Protein AF-A0A834YQN1-F1 (afdb_monomer_lite)

Radius of gyration: 27.94 Å; chains: 1; bounding box: 66×37×93 Å

InterPro domains:
  IPR002110 Ankyrin repeat [PF12796] (2-90)
  IPR002110 Ankyrin repeat [PS50088] (25-49)
  IPR002110 Ankyrin repeat [PS50088] (61-94)
  IPR002110 Ankyrin repeat [SM00248] (25-55)
  IPR002110 Ankyrin repeat [SM00248] (61-91)
  IPR026961 PGG domain [PF13962] (153-258)
  IPR036770 Ankyrin repeat-containing domain superfamily [G3DSA:1.25.40.20] (1-118)
  IPR036770 Ankyrin repeat-containing domain superfamily [SSF48403] (2-106)

pLDDT: mean 78.64, std 15.44, range [33.81, 96.94]

Organism: Tetracentron sinense (NCBI:txid13715)

Sequence (317 aa):
MKGHNYIVECMLKQWPDLREFLNREGQTVLHFAAKSGKQKLVKSMLKMGKLSMLVNEKDNKGNTPLHLATIHWHPNTLSTLVRDKRVDMSVMNDEGLTALDIAEKYMDTVASFRKLLTLAALRTAKAPKGQHRPAIGGNSQSNRRRGFTVKFYRERINTLVLLGALITTVTFAAGFTMPGGYNNEGPSKGMATMLTKVGFQLFLICNTIAMYSSIIATVTLILAQFGDIDLLVAALRMSLLLLAIALTMMAMAIAAAVDLVVSKLKWLAYTLLVTSFVFLQCILAVFVTLQVPVWSKFPFVRDICYYLSSSGMGYWA

Structure (mmCIF, N/CA/C/O backbone):
data_AF-A0A834YQN1-F1
#
_entry.id   AF-A0A834YQN1-F1
#
loop_
_atom_site.group_PDB
_atom_site.id
_atom_site.type_symbol
_atom_site.label_atom_id
_atom_site.label_alt_id
_atom_site.label_comp_id
_atom_site.label_asym_id
_atom_site.label_entity_id
_atom_site.label_seq_id
_atom_site.pdbx_PDB_ins_code
_atom_site.Cartn_x
_atom_site.Cartn_y
_atom_site.Cartn_z
_atom_site.occupancy
_atom_site.B_iso_or_equiv
_atom_site.auth_seq_id
_atom_site.auth_comp_id
_atom_site.auth_asym_id
_atom_site.auth_atom_id
_atom_site.pdbx_PDB_model_num
ATOM 1 N N . MET A 1 1 ? -12.116 -5.436 -29.947 1.00 42.62 1 MET A N 1
ATOM 2 C CA . MET A 1 1 ? -10.951 -6.188 -29.403 1.00 42.62 1 MET A CA 1
ATOM 3 C C . MET A 1 1 ? -10.463 -7.349 -30.284 1.00 42.62 1 MET A C 1
ATOM 5 O O . MET A 1 1 ? -9.254 -7.494 -30.372 1.00 42.62 1 MET A O 1
ATOM 9 N N . LYS A 1 2 ? -11.322 -8.140 -30.959 1.00 45.44 2 LYS A N 1
ATOM 10 C CA . LYS A 1 2 ? -10.880 -9.160 -31.947 1.00 45.44 2 LYS A CA 1
ATOM 11 C C . LYS A 1 2 ? -10.204 -8.560 -33.198 1.00 45.44 2 LYS A C 1
ATOM 13 O O . LYS A 1 2 ? -9.309 -9.178 -33.757 1.00 45.44 2 LYS A O 1
ATOM 18 N N . GLY A 1 3 ? -10.572 -7.329 -33.567 1.00 54.88 3 GLY A N 1
ATOM 19 C CA . GLY A 1 3 ? -10.046 -6.644 -34.755 1.00 54.88 3 GLY A CA 1
ATOM 20 C C . GLY A 1 3 ? -8.533 -6.396 -34.746 1.00 54.88 3 GLY A C 1
ATOM 21 O O . GLY A 1 3 ? -7.884 -6.665 -35.743 1.00 54.88 3 GLY A O 1
ATOM 22 N N . HIS A 1 4 ? -7.935 -5.958 -33.629 1.00 58.72 4 HIS A N 1
ATOM 23 C CA . HIS A 1 4 ? -6.491 -5.657 -33.606 1.00 58.72 4 HIS A CA 1
ATOM 24 C C . HIS A 1 4 ? -5.611 -6.905 -33.745 1.00 58.72 4 HIS A C 1
ATOM 26 O O . HIS A 1 4 ? -4.590 -6.847 -34.418 1.00 58.72 4 HIS A O 1
ATOM 32 N N . ASN A 1 5 ? -6.016 -8.033 -33.152 1.00 60.03 5 ASN A N 1
ATOM 33 C CA . ASN A 1 5 ? -5.292 -9.296 -33.304 1.00 60.03 5 ASN A CA 1
ATOM 34 C C . ASN A 1 5 ? -5.417 -9.837 -34.735 1.00 60.03 5 ASN A C 1
ATOM 36 O O . ASN A 1 5 ? -4.415 -10.250 -35.305 1.00 60.03 5 ASN A O 1
ATOM 40 N N . TYR A 1 6 ? -6.615 -9.759 -35.325 1.00 66.88 6 TYR A N 1
ATOM 41 C CA . TYR A 1 6 ? -6.851 -10.159 -36.714 1.00 66.88 6 TYR A CA 1
ATOM 42 C C . TYR A 1 6 ? -6.012 -9.335 -37.701 1.00 66.88 6 TYR A C 1
ATOM 44 O O . TYR A 1 6 ? -5.410 -9.896 -38.607 1.00 66.88 6 TYR A O 1
ATOM 52 N N . ILE A 1 7 ? -5.893 -8.019 -37.486 1.00 67.31 7 ILE A N 1
ATOM 53 C CA . ILE A 1 7 ? -5.050 -7.148 -38.320 1.00 67.31 7 ILE A CA 1
ATOM 54 C C . ILE A 1 7 ? -3.576 -7.560 -38.230 1.00 67.31 7 ILE A C 1
ATOM 56 O O . ILE A 1 7 ? -2.919 -7.666 -39.260 1.00 67.31 7 ILE A O 1
ATOM 60 N N . VAL A 1 8 ? -3.062 -7.845 -37.028 1.00 66.88 8 VAL A N 1
ATOM 61 C CA . VAL A 1 8 ? -1.671 -8.307 -36.858 1.00 66.88 8 VAL A CA 1
ATOM 62 C C . VAL A 1 8 ? -1.452 -9.676 -37.510 1.00 66.88 8 VAL A C 1
ATOM 64 O O . VAL A 1 8 ? -0.420 -9.888 -38.139 1.00 66.88 8 VAL A O 1
ATOM 67 N N . GLU A 1 9 ? -2.422 -10.588 -37.424 1.00 65.56 9 GLU A N 1
ATOM 68 C CA . GLU A 1 9 ? -2.371 -11.890 -38.103 1.00 65.56 9 GLU A CA 1
ATOM 69 C C . GLU A 1 9 ? -2.416 -11.762 -39.633 1.00 65.56 9 GLU A C 1
ATOM 71 O O . GLU A 1 9 ? -1.661 -12.445 -40.324 1.00 65.56 9 GLU A O 1
ATOM 76 N N . CYS A 1 10 ? -3.250 -10.872 -40.174 1.00 69.00 10 CYS A N 1
ATOM 77 C CA . CYS A 1 10 ? -3.288 -10.568 -41.604 1.00 69.00 10 CYS A CA 1
ATOM 78 C C . CYS A 1 10 ? -1.976 -9.933 -42.082 1.00 69.00 10 CYS A C 1
ATOM 80 O O . CYS A 1 10 ? -1.428 -10.368 -43.093 1.00 69.00 10 CYS A O 1
ATOM 82 N N . MET A 1 11 ? -1.427 -8.974 -41.330 1.00 66.88 11 MET A N 1
ATOM 83 C CA . MET A 1 11 ? -0.131 -8.354 -41.632 1.00 66.88 11 MET A CA 1
ATOM 84 C C . MET A 1 11 ? 1.007 -9.384 -41.630 1.00 66.88 11 MET A C 1
ATOM 86 O O . MET A 1 11 ? 1.830 -9.381 -42.535 1.00 66.88 11 MET A O 1
ATOM 90 N N . LEU A 1 12 ? 1.013 -10.318 -40.674 1.00 64.94 12 LEU A N 1
ATOM 91 C CA . LEU A 1 12 ? 1.983 -11.419 -40.599 1.00 64.94 12 LEU A CA 1
ATOM 92 C C . LEU A 1 12 ? 1.901 -12.411 -41.768 1.00 64.94 12 LEU A C 1
ATOM 94 O O . LEU A 1 12 ? 2.913 -13.011 -42.133 1.00 64.94 12 LEU A O 1
ATOM 98 N N . LYS A 1 13 ? 0.696 -12.639 -42.305 1.00 67.06 13 LYS A N 1
ATOM 99 C CA . LYS A 1 13 ? 0.484 -13.504 -43.477 1.00 67.06 13 LYS A CA 1
ATOM 100 C C . LYS A 1 13 ? 0.970 -12.843 -44.760 1.00 67.06 13 LYS A C 1
ATOM 102 O O . LYS A 1 13 ? 1.482 -13.537 -45.630 1.00 67.06 13 LYS A O 1
ATOM 107 N N . GLN A 1 14 ? 0.792 -11.529 -44.867 1.00 65.62 14 GLN A N 1
ATOM 108 C CA . GLN A 1 14 ? 1.128 -10.772 -46.067 1.00 65.62 14 GLN A CA 1
ATOM 109 C C . GLN A 1 14 ? 2.599 -10.339 -46.103 1.00 65.62 14 GLN A C 1
ATOM 111 O O . GLN A 1 14 ? 3.176 -10.256 -47.183 1.00 65.62 14 GLN A O 1
ATOM 116 N N . TRP A 1 15 ? 3.221 -10.140 -44.936 1.00 63.94 15 TRP A N 1
ATOM 117 C CA . TRP A 1 15 ? 4.629 -9.763 -44.801 1.00 63.94 15 TRP A CA 1
ATOM 118 C C . TRP A 1 15 ? 5.331 -10.624 -43.739 1.00 63.94 15 TRP A C 1
ATOM 120 O O . TRP A 1 15 ? 5.241 -10.340 -42.541 1.00 63.94 15 TRP A O 1
ATOM 130 N N . PRO A 1 16 ? 6.023 -11.701 -44.154 1.00 61.06 16 PRO A N 1
ATOM 131 C CA . PRO A 1 16 ? 6.637 -12.642 -43.224 1.00 61.06 16 PRO A CA 1
ATOM 132 C C . PRO A 1 16 ? 7.851 -12.075 -42.466 1.00 61.06 16 PRO A C 1
ATOM 134 O O . PRO A 1 16 ? 8.115 -12.567 -41.365 1.00 61.06 16 PRO A O 1
ATOM 137 N N . ASP A 1 17 ? 8.520 -11.043 -42.995 1.00 63.34 17 ASP A N 1
ATOM 138 C CA . ASP A 1 17 ? 9.692 -10.389 -42.391 1.00 63.34 17 ASP A CA 1
ATOM 139 C C . ASP A 1 17 ? 9.331 -9.073 -41.686 1.00 63.34 17 ASP A C 1
ATOM 141 O O . ASP A 1 17 ? 9.588 -7.964 -42.142 1.00 63.34 17 ASP A O 1
ATOM 145 N N . LEU A 1 18 ? 8.742 -9.194 -40.495 1.00 61.34 18 LEU A N 1
ATOM 146 C CA . LEU A 1 18 ? 8.383 -8.040 -39.657 1.00 61.34 18 LEU A CA 1
ATOM 147 C C . LEU A 1 18 ? 9.575 -7.307 -39.023 1.00 61.34 18 LEU A C 1
ATOM 149 O O . LEU A 1 18 ? 9.377 -6.272 -38.386 1.00 61.34 18 LEU A O 1
ATOM 153 N N . ARG A 1 19 ? 10.796 -7.837 -39.165 1.00 57.72 19 ARG A N 1
ATOM 154 C CA . ARG A 1 19 ? 12.026 -7.185 -38.687 1.00 57.72 19 ARG A CA 1
ATOM 155 C C . ARG A 1 19 ? 12.305 -5.865 -39.405 1.00 57.72 19 ARG A C 1
ATOM 157 O O . ARG A 1 19 ? 12.903 -4.984 -38.804 1.00 57.72 19 ARG A O 1
ATOM 164 N N . GLU A 1 20 ? 11.834 -5.719 -40.640 1.00 60.66 20 GLU A N 1
ATOM 165 C CA . GLU A 1 20 ? 12.110 -4.547 -41.479 1.00 60.66 20 GLU A CA 1
ATOM 166 C C . GLU A 1 20 ? 11.087 -3.415 -41.290 1.00 60.66 20 GLU A C 1
ATOM 168 O O . GLU A 1 20 ? 11.347 -2.266 -41.643 1.00 60.66 20 GLU A O 1
ATOM 173 N N . PHE A 1 21 ? 9.940 -3.696 -40.660 1.00 68.31 21 PHE A N 1
ATOM 174 C CA . PHE A 1 21 ? 8.904 -2.699 -40.370 1.00 68.31 21 PHE A CA 1
ATOM 175 C C . PHE A 1 21 ? 9.194 -1.957 -39.065 1.00 68.31 21 PHE A C 1
ATOM 177 O O . 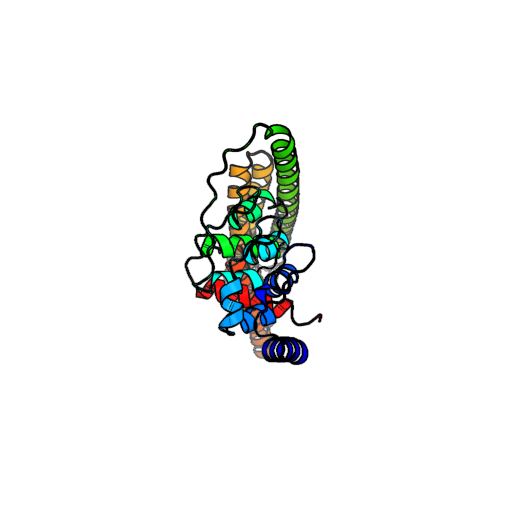PHE A 1 21 ? 8.466 -2.068 -38.072 1.00 68.31 21 PHE A O 1
ATOM 184 N N . LEU A 1 22 ? 10.285 -1.198 -39.076 1.00 79.31 22 LEU A N 1
ATOM 185 C CA . LEU A 1 22 ? 10.655 -0.296 -37.996 1.00 79.31 22 LEU A CA 1
ATOM 186 C C . LEU A 1 22 ? 10.055 1.087 -38.242 1.00 79.31 22 LEU A C 1
ATOM 188 O O . LEU A 1 22 ? 10.021 1.590 -39.365 1.00 79.31 22 LEU A O 1
ATOM 192 N N . ASN A 1 23 ? 9.582 1.731 -37.177 1.00 81.31 23 ASN A N 1
ATOM 193 C CA . ASN A 1 23 ? 9.245 3.149 -37.256 1.00 81.31 23 ASN A CA 1
ATOM 194 C C . ASN A 1 23 ? 10.521 4.019 -37.221 1.00 81.31 23 ASN A C 1
ATOM 196 O O . ASN A 1 23 ? 11.639 3.526 -37.084 1.00 81.31 23 ASN A O 1
ATOM 200 N N . ARG A 1 24 ? 10.356 5.347 -37.274 1.00 84.56 24 ARG A N 1
ATOM 201 C CA . ARG A 1 24 ? 11.475 6.310 -37.206 1.00 84.56 24 ARG A CA 1
ATOM 202 C C . ARG A 1 24 ? 12.300 6.235 -35.909 1.00 84.56 24 ARG A C 1
ATOM 204 O O . ARG A 1 24 ? 13.412 6.745 -35.872 1.00 84.56 24 ARG A O 1
ATOM 211 N N . GLU A 1 25 ? 11.761 5.624 -34.854 1.00 83.12 25 GLU A N 1
ATOM 212 C CA . GLU A 1 25 ? 12.437 5.390 -33.570 1.00 83.12 25 GLU A CA 1
ATOM 213 C C . GLU A 1 25 ? 13.133 4.012 -33.522 1.00 83.12 25 GLU A C 1
ATOM 215 O O . GLU A 1 25 ? 13.649 3.642 -32.472 1.00 83.12 25 GLU A O 1
ATOM 220 N N . GLY A 1 26 ? 13.143 3.239 -34.617 1.00 86.31 26 GLY A N 1
ATOM 221 C CA . GLY A 1 26 ? 13.690 1.876 -34.640 1.00 86.31 26 GLY A CA 1
ATOM 222 C C . GLY A 1 26 ? 12.806 0.857 -33.918 1.00 86.31 26 GLY A C 1
ATOM 223 O O . GLY A 1 26 ? 13.264 -0.213 -33.536 1.00 86.31 26 GLY A O 1
ATOM 224 N N . GLN A 1 27 ? 11.536 1.183 -33.669 1.00 87.00 27 GLN A N 1
ATOM 225 C CA . GLN A 1 27 ? 10.645 0.343 -32.873 1.00 87.00 27 GLN A CA 1
ATOM 226 C C . GLN A 1 27 ? 9.893 -0.656 -33.742 1.00 87.00 27 GLN A C 1
ATOM 228 O O . GLN A 1 27 ? 9.228 -0.291 -34.713 1.00 87.00 27 GLN A O 1
ATOM 233 N N . THR A 1 28 ? 9.920 -1.913 -33.305 1.00 88.12 28 THR A N 1
ATOM 234 C CA . THR A 1 28 ? 9.058 -2.979 -33.827 1.00 88.12 28 THR A CA 1
ATOM 235 C C . THR A 1 28 ? 7.616 -2.838 -33.321 1.00 88.12 28 THR A C 1
ATOM 237 O O . THR A 1 28 ? 7.315 -2.111 -32.367 1.00 88.12 28 THR A O 1
ATOM 240 N N . VAL A 1 29 ? 6.700 -3.627 -33.886 1.00 85.50 29 VAL A N 1
ATOM 241 C CA . VAL A 1 29 ? 5.301 -3.695 -33.425 1.00 85.50 29 VAL A CA 1
ATOM 242 C C . VAL A 1 29 ? 5.199 -4.063 -31.931 1.00 85.50 29 VAL A C 1
ATOM 244 O O . VAL A 1 29 ? 4.316 -3.574 -31.219 1.00 85.50 29 VAL A O 1
ATOM 247 N N . LEU A 1 30 ? 6.132 -4.878 -31.422 1.00 88.75 30 LEU A N 1
ATOM 248 C CA . LEU A 1 30 ? 6.155 -5.291 -30.018 1.00 88.75 30 LEU A CA 1
ATOM 249 C C . LEU A 1 30 ? 6.567 -4.146 -29.077 1.00 88.75 30 LEU A C 1
ATOM 251 O O . LEU A 1 30 ? 5.974 -4.002 -28.006 1.00 88.75 30 LEU A O 1
ATOM 255 N N . HIS A 1 31 ? 7.504 -3.289 -29.496 1.00 91.44 31 HIS A N 1
ATOM 256 C CA . HIS A 1 31 ? 7.856 -2.060 -28.777 1.00 91.44 31 HIS A CA 1
ATOM 257 C C . HIS A 1 31 ? 6.642 -1.142 -28.635 1.00 91.44 31 HIS A C 1
ATOM 259 O O . HIS A 1 31 ? 6.332 -0.691 -27.533 1.00 91.44 31 HIS A O 1
ATOM 265 N N . PHE A 1 32 ? 5.901 -0.919 -29.724 1.00 88.62 32 PHE A N 1
ATOM 266 C CA . PHE A 1 32 ? 4.713 -0.066 -29.700 1.00 88.62 32 PHE A CA 1
ATOM 267 C C . PHE A 1 32 ? 3.612 -0.627 -28.789 1.00 88.62 32 PHE A C 1
ATOM 269 O O . PHE A 1 32 ? 3.000 0.108 -28.006 1.00 88.62 32 PHE A O 1
ATOM 276 N N . ALA A 1 33 ? 3.378 -1.942 -28.846 1.00 89.06 33 ALA A N 1
ATOM 277 C CA . ALA A 1 33 ? 2.415 -2.614 -27.980 1.00 89.06 33 ALA A CA 1
ATOM 278 C C . ALA A 1 33 ? 2.796 -2.495 -26.492 1.00 89.06 33 ALA A C 1
ATOM 280 O O . ALA A 1 33 ? 1.914 -2.292 -25.648 1.00 89.06 33 ALA A O 1
ATOM 281 N N . ALA A 1 34 ? 4.094 -2.571 -26.178 1.00 92.25 34 ALA A N 1
ATOM 282 C CA . ALA A 1 34 ? 4.625 -2.379 -24.833 1.00 92.25 34 ALA A CA 1
ATOM 283 C C . ALA A 1 34 ? 4.504 -0.923 -24.353 1.00 92.25 34 ALA A C 1
ATOM 285 O O . ALA A 1 34 ? 3.926 -0.685 -23.290 1.00 92.25 34 ALA A O 1
ATOM 286 N N . LYS A 1 35 ? 4.945 0.036 -25.178 1.00 92.19 35 LYS A N 1
ATOM 287 C CA . LYS A 1 35 ? 4.843 1.493 -24.969 1.00 92.19 35 LYS A CA 1
ATOM 288 C C . LYS A 1 35 ? 3.404 1.954 -24.731 1.00 92.19 35 LYS A C 1
ATOM 290 O O . LYS A 1 35 ? 3.171 2.834 -23.917 1.00 92.19 35 LYS A O 1
ATOM 295 N N . SER A 1 36 ? 2.440 1.328 -25.410 1.00 87.94 36 SER A N 1
ATOM 296 C CA . SER A 1 36 ? 1.006 1.656 -25.327 1.00 87.94 36 SER A CA 1
ATOM 297 C C . SER A 1 36 ? 0.232 0.852 -24.270 1.00 87.94 36 SER A C 1
ATOM 299 O O . SER A 1 36 ? -0.998 0.940 -24.202 1.00 87.94 36 SER A O 1
ATOM 301 N N . GLY A 1 37 ? 0.901 -0.019 -23.506 1.00 87.94 37 GLY A N 1
ATOM 302 C CA . GLY A 1 37 ? 0.265 -0.799 -22.441 1.00 87.94 37 GLY A CA 1
ATOM 303 C C . GLY A 1 37 ? -0.749 -1.847 -22.923 1.00 87.94 37 GLY A C 1
ATOM 304 O O . GLY A 1 37 ? -1.622 -2.263 -22.159 1.00 87.94 37 GLY A O 1
ATOM 305 N N . LYS A 1 38 ? -0.667 -2.306 -24.179 1.00 89.81 38 LYS A N 1
ATOM 306 C CA . LYS A 1 38 ? -1.639 -3.240 -24.777 1.00 89.81 38 LYS A CA 1
ATOM 307 C C . LYS A 1 38 ? -1.328 -4.696 -24.409 1.00 89.81 38 LYS A C 1
ATOM 309 O O . LYS A 1 38 ? -0.985 -5.509 -25.263 1.00 89.81 38 LYS A O 1
ATOM 314 N N . GLN A 1 39 ? -1.516 -5.053 -23.137 1.00 88.06 39 GLN A N 1
ATOM 315 C CA . GLN A 1 39 ? -1.197 -6.380 -22.584 1.00 88.06 39 GLN A CA 1
ATOM 316 C C . GLN A 1 39 ? -1.726 -7.560 -23.424 1.00 88.06 39 GLN A C 1
ATOM 318 O O . GLN A 1 39 ? -0.992 -8.509 -23.689 1.00 88.06 39 GLN A O 1
ATOM 323 N N . LYS A 1 40 ? -2.999 -7.525 -23.848 1.00 84.94 40 LYS A N 1
ATOM 324 C CA . LYS A 1 40 ? -3.621 -8.618 -24.626 1.00 84.94 40 LYS A CA 1
ATOM 325 C C . LYS A 1 40 ? -2.939 -8.823 -25.982 1.00 84.94 40 LYS A C 1
ATOM 327 O O . LYS A 1 40 ? -2.798 -9.962 -26.427 1.00 84.94 40 LYS A O 1
ATOM 332 N N . LEU A 1 41 ? -2.505 -7.729 -26.603 1.00 84.44 41 LEU A N 1
ATOM 333 C CA . LEU A 1 41 ? -1.791 -7.749 -27.873 1.00 84.44 41 LEU A CA 1
ATOM 334 C C . LEU A 1 41 ? -0.394 -8.343 -27.677 1.00 84.44 41 LEU A C 1
ATOM 336 O O . LEU A 1 41 ? -0.067 -9.322 -28.336 1.00 84.44 41 LEU A O 1
ATOM 340 N N . VAL A 1 42 ? 0.357 -7.862 -26.678 1.00 87.19 42 VAL A N 1
ATOM 341 C CA . VAL A 1 42 ? 1.670 -8.420 -26.301 1.00 87.19 42 VAL A CA 1
ATOM 342 C C . VAL A 1 42 ? 1.574 -9.921 -26.020 1.00 87.19 42 VAL A C 1
ATOM 344 O O . VAL A 1 42 ? 2.331 -10.706 -26.580 1.00 87.19 42 VAL A O 1
ATOM 347 N N . LYS A 1 43 ? 0.582 -10.357 -25.235 1.00 87.62 43 LYS A N 1
ATOM 348 C CA . LYS A 1 43 ? 0.352 -11.781 -24.944 1.00 87.62 43 LYS A CA 1
ATOM 349 C C . LYS A 1 43 ? 0.086 -12.612 -26.204 1.00 87.62 43 LYS A C 1
ATOM 351 O O . LYS A 1 43 ? 0.474 -13.774 -26.252 1.00 87.62 43 LYS A O 1
ATOM 356 N N . SER A 1 44 ? -0.604 -12.045 -27.192 1.00 84.06 44 SER A N 1
ATOM 357 C CA . SER A 1 44 ? -0.898 -12.729 -28.458 1.00 84.06 44 SER A CA 1
ATOM 358 C C . SER A 1 44 ? 0.357 -12.814 -29.331 1.00 84.06 44 SER A C 1
ATOM 360 O O . SER A 1 44 ? 0.681 -13.887 -29.824 1.00 84.06 44 SER A O 1
ATOM 362 N N . MET A 1 45 ? 1.124 -11.723 -29.420 1.00 84.38 45 MET A N 1
ATOM 363 C CA . MET A 1 45 ? 2.383 -11.657 -30.170 1.00 84.38 45 MET A CA 1
ATOM 364 C C . MET A 1 45 ? 3.451 -12.608 -29.618 1.00 84.38 45 MET A C 1
ATOM 366 O O . MET A 1 45 ? 4.131 -13.269 -30.391 1.00 84.38 45 MET A O 1
ATOM 370 N N . LEU A 1 46 ? 3.557 -12.757 -28.293 1.00 84.75 46 LEU A N 1
ATOM 371 C CA . LEU A 1 46 ? 4.494 -13.705 -27.673 1.00 84.75 46 LEU A CA 1
ATOM 372 C C . LEU A 1 46 ? 4.152 -15.175 -27.971 1.00 84.75 46 LEU A C 1
ATOM 374 O O . LEU A 1 46 ? 5.038 -16.028 -27.961 1.00 84.75 46 LEU A O 1
ATOM 378 N N . LYS A 1 47 ? 2.884 -15.491 -28.264 1.00 84.56 47 LYS A N 1
ATOM 379 C CA . LYS A 1 47 ? 2.471 -16.836 -28.699 1.00 84.56 47 LYS A CA 1
ATOM 380 C C . LYS A 1 47 ? 2.762 -17.100 -30.176 1.00 84.56 47 LYS A C 1
ATOM 382 O O . LYS A 1 47 ? 2.782 -18.253 -30.591 1.00 84.56 47 LYS A O 1
ATOM 387 N N . MET A 1 48 ? 2.978 -16.052 -30.967 1.00 80.50 48 MET A N 1
ATOM 388 C CA . MET A 1 48 ? 3.322 -16.164 -32.379 1.00 80.50 48 MET A CA 1
ATOM 389 C C . MET A 1 48 ? 4.837 -16.352 -32.500 1.00 80.50 48 MET A C 1
ATOM 391 O O . MET A 1 48 ? 5.603 -15.436 -32.204 1.00 80.50 48 MET A O 1
ATOM 395 N N . GLY A 1 49 ? 5.278 -17.534 -32.944 1.00 69.81 49 GLY A N 1
ATOM 396 C CA . GLY A 1 49 ? 6.700 -17.910 -32.983 1.00 69.81 49 GLY A CA 1
ATOM 397 C C . GLY A 1 49 ? 7.611 -16.856 -33.629 1.00 69.81 49 GLY A C 1
ATOM 398 O O . GLY A 1 49 ? 8.623 -16.486 -33.042 1.00 69.81 49 GLY A O 1
ATOM 399 N N . LYS A 1 50 ? 7.201 -16.270 -34.763 1.00 70.19 50 LYS A N 1
ATOM 400 C CA . LYS A 1 50 ? 7.976 -15.233 -35.473 1.00 70.19 50 LYS A CA 1
ATOM 401 C C . LYS A 1 50 ? 8.159 -13.937 -34.668 1.00 70.19 50 LYS A C 1
ATOM 403 O O . LYS A 1 50 ? 9.262 -13.414 -34.584 1.00 70.19 50 LYS A O 1
ATOM 408 N N . LEU A 1 51 ? 7.092 -13.433 -34.043 1.00 68.81 51 LEU A N 1
ATOM 409 C CA . LEU A 1 51 ? 7.118 -12.175 -33.278 1.00 68.81 51 LEU A CA 1
ATOM 410 C C . LEU A 1 51 ? 7.786 -12.318 -31.916 1.00 68.81 51 LEU A C 1
ATOM 412 O O . LEU A 1 51 ? 8.314 -11.353 -31.370 1.00 68.81 51 LEU A O 1
ATOM 416 N N . SER A 1 52 ? 7.772 -13.525 -31.369 1.00 72.19 52 SER A N 1
ATOM 417 C CA . SER A 1 52 ? 8.380 -13.797 -30.078 1.00 72.19 52 SER A CA 1
ATOM 418 C C . SER A 1 52 ? 9.908 -13.680 -30.064 1.00 72.19 52 SER A C 1
ATOM 420 O O . SER A 1 52 ? 10.489 -13.452 -29.007 1.00 72.19 52 SER A O 1
ATOM 422 N N . MET A 1 53 ? 10.543 -13.756 -31.238 1.00 74.44 53 MET A N 1
ATOM 423 C CA . MET A 1 53 ? 11.978 -13.514 -31.415 1.00 74.44 53 MET A CA 1
ATOM 424 C C . MET A 1 53 ? 12.346 -12.030 -31.257 1.00 74.44 53 MET A C 1
ATOM 426 O O . MET A 1 53 ? 13.504 -11.718 -31.017 1.00 74.44 53 MET A O 1
ATOM 430 N N . LEU A 1 54 ? 11.370 -11.115 -31.345 1.00 81.69 54 LEU A N 1
ATOM 431 C CA . LEU A 1 54 ? 11.597 -9.666 -31.271 1.00 81.69 54 LEU A CA 1
ATOM 432 C C . LEU A 1 54 ? 11.609 -9.116 -29.835 1.00 81.69 54 LEU A C 1
ATOM 434 O O . LEU A 1 54 ? 11.639 -7.904 -29.629 1.00 81.69 54 LEU A O 1
ATOM 438 N N . VAL A 1 55 ? 11.513 -9.988 -28.829 1.00 87.38 55 VAL A N 1
ATOM 439 C CA . VAL A 1 55 ? 11.251 -9.586 -27.440 1.00 87.38 55 VAL A CA 1
ATOM 440 C C . VAL A 1 55 ? 12.423 -8.870 -26.760 1.00 87.38 55 VAL A C 1
ATOM 442 O O . VAL A 1 55 ? 12.201 -8.131 -25.803 1.00 87.38 55 VAL A O 1
ATOM 445 N N . ASN A 1 56 ? 13.638 -9.031 -27.294 1.00 90.56 56 ASN A N 1
ATOM 446 C CA . ASN A 1 56 ? 14.862 -8.379 -26.812 1.00 90.56 56 ASN A CA 1
ATOM 447 C C . ASN A 1 56 ? 15.489 -7.434 -27.850 1.00 90.56 56 ASN A C 1
ATOM 449 O O . ASN A 1 56 ? 16.589 -6.938 -27.620 1.00 90.56 56 ASN A O 1
ATOM 453 N N . GLU A 1 57 ? 14.820 -7.203 -28.984 1.00 91.00 57 GLU A N 1
ATOM 454 C CA . GLU A 1 57 ? 15.295 -6.241 -29.985 1.00 91.00 57 GLU A CA 1
ATOM 455 C C . GLU A 1 57 ? 15.352 -4.849 -29.359 1.00 91.00 57 GLU A C 1
ATOM 457 O O . GLU A 1 57 ? 14.543 -4.527 -28.485 1.00 91.00 57 GLU A O 1
ATOM 462 N N . LYS A 1 58 ? 16.317 -4.045 -29.796 1.00 92.88 58 LYS A N 1
ATOM 463 C CA . LYS A 1 58 ? 16.540 -2.695 -29.283 1.00 92.88 58 LYS A CA 1
ATOM 464 C C . LYS A 1 58 ? 16.022 -1.661 -30.272 1.00 92.88 58 LYS A C 1
ATOM 466 O O . LYS A 1 58 ? 16.215 -1.809 -31.475 1.00 92.88 58 LYS A O 1
ATOM 471 N N . ASP A 1 59 ? 15.393 -0.614 -29.751 1.00 92.75 59 ASP A N 1
ATOM 472 C CA . ASP A 1 59 ? 15.096 0.592 -30.518 1.00 92.75 59 ASP A CA 1
ATOM 473 C C . ASP A 1 59 ? 16.340 1.491 -30.675 1.00 92.75 59 ASP A C 1
ATOM 475 O O . ASP A 1 59 ? 17.422 1.172 -30.177 1.00 92.75 59 ASP A O 1
ATOM 479 N N . ASN A 1 60 ? 16.198 2.640 -31.344 1.00 92.31 60 ASN A N 1
ATOM 480 C CA . ASN A 1 60 ? 17.310 3.569 -31.608 1.00 92.31 60 ASN A CA 1
ATOM 481 C C . ASN A 1 60 ? 17.946 4.184 -30.345 1.00 92.31 60 ASN A C 1
ATOM 483 O O . ASN A 1 60 ? 18.920 4.919 -30.464 1.00 92.31 60 ASN A O 1
ATOM 487 N N . LYS A 1 61 ? 17.365 3.964 -29.160 1.00 90.56 61 LYS A N 1
ATOM 488 C CA . LYS A 1 61 ? 17.900 4.393 -27.857 1.00 90.56 61 LYS A CA 1
ATOM 489 C C . LYS A 1 61 ? 18.366 3.199 -27.014 1.00 90.56 61 LYS A C 1
ATOM 491 O O . LYS A 1 61 ? 18.500 3.301 -25.789 1.00 90.56 61 LYS A O 1
ATOM 496 N N . GLY A 1 62 ? 18.489 2.029 -27.635 1.00 91.69 62 GLY A N 1
ATOM 497 C CA . GLY A 1 62 ? 18.857 0.792 -26.971 1.00 91.69 62 GLY A CA 1
ATOM 498 C C . GLY A 1 62 ? 17.741 0.184 -26.115 1.00 91.69 62 GLY A C 1
ATOM 499 O O . GLY A 1 62 ? 17.993 -0.787 -25.399 1.00 91.69 62 GLY A O 1
ATOM 500 N N . ASN A 1 63 ? 16.519 0.732 -26.129 1.00 94.38 63 ASN A N 1
ATOM 501 C CA . ASN A 1 63 ? 15.437 0.251 -25.274 1.00 94.38 63 ASN A CA 1
ATOM 502 C C . ASN A 1 63 ? 14.782 -0.979 -25.893 1.00 94.38 63 ASN A C 1
ATOM 504 O O . ASN A 1 63 ? 14.387 -0.965 -27.051 1.00 94.38 63 ASN A O 1
ATOM 508 N N . THR A 1 64 ? 14.588 -2.013 -25.080 1.00 94.81 64 THR A N 1
ATOM 509 C CA . THR A 1 64 ? 13.762 -3.176 -25.442 1.00 94.81 64 THR A CA 1
ATOM 510 C C . THR A 1 64 ? 12.277 -2.917 -25.143 1.00 94.81 64 THR A C 1
ATOM 512 O O . THR A 1 64 ? 11.946 -1.975 -24.406 1.00 94.81 64 THR A O 1
ATOM 515 N N . PRO A 1 65 ? 11.337 -3.775 -25.595 1.00 95.06 65 PRO A N 1
ATOM 516 C CA . PRO A 1 65 ? 9.930 -3.667 -25.206 1.00 95.06 65 PRO A CA 1
ATOM 517 C C . PRO A 1 65 ? 9.729 -3.658 -23.681 1.00 95.06 65 PRO A C 1
ATOM 519 O O . PRO A 1 65 ? 8.831 -2.980 -23.179 1.00 95.06 65 PRO A O 1
ATOM 522 N N . LEU A 1 66 ? 10.588 -4.357 -22.926 1.00 95.56 66 LEU A N 1
ATOM 523 C CA . LEU A 1 66 ? 10.566 -4.332 -21.462 1.00 95.56 66 LEU A CA 1
ATOM 524 C C . LEU A 1 66 ? 10.910 -2.939 -20.909 1.00 95.56 66 LEU A C 1
ATOM 526 O O . LEU A 1 66 ? 10.203 -2.456 -20.026 1.00 95.56 66 LEU A O 1
ATOM 530 N N . HIS A 1 67 ? 11.930 -2.268 -21.455 1.00 94.75 67 HIS A N 1
ATOM 531 C CA . HIS A 1 67 ? 12.285 -0.899 -21.065 1.00 94.75 67 HIS A CA 1
ATOM 532 C C . HIS A 1 67 ? 11.125 0.067 -21.323 1.00 94.75 67 HIS A C 1
ATOM 534 O O . HIS A 1 67 ? 10.749 0.819 -20.426 1.00 94.75 67 HIS A O 1
ATOM 540 N N . LEU A 1 68 ? 10.490 0.007 -22.500 1.00 94.56 68 LEU A N 1
ATOM 541 C CA . LEU A 1 68 ? 9.356 0.881 -22.826 1.00 94.56 68 LEU A CA 1
ATOM 542 C C . LEU A 1 68 ? 8.143 0.634 -21.914 1.00 94.56 68 LEU A C 1
ATOM 544 O O . LEU A 1 68 ? 7.508 1.590 -21.467 1.00 94.56 68 LEU A O 1
ATOM 548 N N . ALA A 1 69 ? 7.841 -0.626 -21.578 1.00 93.75 69 ALA A N 1
ATOM 549 C CA . ALA A 1 69 ? 6.788 -0.942 -20.610 1.00 93.75 69 ALA A CA 1
ATOM 550 C C . ALA A 1 69 ? 7.082 -0.360 -19.214 1.00 93.75 69 ALA A C 1
ATOM 552 O O . ALA A 1 69 ? 6.149 0.052 -18.516 1.00 93.75 69 ALA A O 1
ATOM 553 N N . THR A 1 70 ? 8.358 -0.301 -18.819 1.00 92.12 70 THR A N 1
ATOM 554 C CA . THR A 1 70 ? 8.799 0.324 -17.566 1.00 92.12 70 THR A CA 1
ATOM 555 C C . THR A 1 70 ? 8.710 1.847 -17.617 1.00 92.12 70 THR A C 1
ATOM 557 O O . THR A 1 70 ? 8.098 2.437 -16.730 1.00 92.12 70 THR A O 1
ATOM 560 N N . ILE A 1 71 ? 9.271 2.483 -18.653 1.00 91.62 71 ILE A N 1
ATOM 561 C CA . ILE A 1 71 ? 9.294 3.948 -18.828 1.00 91.62 71 ILE A CA 1
ATOM 562 C C . ILE A 1 71 ? 7.870 4.521 -18.777 1.00 91.62 71 ILE A C 1
ATOM 564 O O . ILE A 1 71 ? 7.629 5.557 -18.158 1.00 91.62 71 ILE A O 1
ATOM 568 N N . HIS A 1 72 ? 6.913 3.812 -19.382 1.00 89.69 72 HIS A N 1
ATOM 569 C CA . HIS A 1 72 ? 5.507 4.212 -19.437 1.00 89.69 72 HIS A CA 1
ATOM 570 C C . HIS A 1 72 ? 4.630 3.615 -18.318 1.00 89.69 72 HIS A C 1
ATOM 572 O O . HIS A 1 72 ? 3.417 3.832 -18.305 1.00 89.69 72 HIS A O 1
ATOM 578 N N . TRP A 1 73 ? 5.218 2.911 -17.343 1.00 89.38 73 TRP A N 1
ATOM 579 C CA . TRP A 1 73 ? 4.540 2.405 -16.141 1.00 89.38 73 TRP A CA 1
ATOM 580 C C . TRP A 1 73 ? 3.315 1.522 -16.429 1.00 89.38 73 TRP A C 1
ATOM 582 O O . TRP A 1 73 ? 2.214 1.742 -15.907 1.00 89.38 73 TRP A O 1
ATOM 592 N N . HIS A 1 74 ? 3.505 0.496 -17.261 1.00 91.19 74 HIS A N 1
ATOM 593 C CA . HIS A 1 74 ? 2.468 -0.462 -17.650 1.00 91.19 74 HIS A CA 1
ATOM 594 C C . HIS A 1 74 ? 2.645 -1.828 -16.955 1.00 91.19 74 HIS A C 1
ATOM 596 O O . HIS A 1 74 ? 3.089 -2.789 -17.590 1.00 91.19 74 HIS A O 1
ATOM 602 N N . PRO A 1 75 ? 2.238 -1.975 -15.674 1.00 85.38 75 PRO A N 1
ATOM 603 C CA . PRO A 1 75 ? 2.558 -3.148 -14.853 1.00 85.38 75 PRO A CA 1
ATOM 604 C C . PRO A 1 75 ? 1.991 -4.458 -15.405 1.00 85.38 75 PRO A C 1
ATOM 606 O O . PRO A 1 75 ? 2.635 -5.498 -15.310 1.00 85.38 75 PRO A O 1
ATOM 609 N N . ASN A 1 76 ? 0.809 -4.425 -16.023 1.00 85.69 76 ASN A N 1
ATOM 610 C CA . ASN A 1 76 ? 0.170 -5.608 -16.603 1.00 85.69 76 ASN A CA 1
ATOM 611 C C . ASN A 1 76 ? 0.921 -6.130 -17.838 1.00 85.69 76 ASN A C 1
ATOM 613 O O . ASN A 1 76 ? 1.112 -7.338 -18.005 1.00 85.69 76 ASN A O 1
ATOM 617 N N . THR A 1 77 ? 1.365 -5.214 -18.698 1.00 88.44 77 THR A N 1
ATOM 618 C CA . THR A 1 77 ? 2.170 -5.546 -19.876 1.00 88.44 77 THR A CA 1
ATOM 619 C C . THR A 1 77 ? 3.560 -6.008 -19.466 1.00 88.44 77 THR A C 1
ATOM 621 O O . THR A 1 77 ? 4.002 -7.059 -19.924 1.00 88.44 77 THR A O 1
ATOM 624 N N . LEU A 1 78 ? 4.194 -5.297 -18.530 1.00 91.38 78 LEU A N 1
ATOM 625 C CA . LEU A 1 78 ? 5.486 -5.676 -17.970 1.00 91.38 78 LEU A CA 1
ATOM 626 C C . LEU A 1 78 ? 5.433 -7.074 -17.342 1.00 91.38 78 LEU A C 1
ATOM 628 O O . LEU A 1 78 ? 6.258 -7.921 -17.658 1.00 91.38 78 LEU A O 1
ATOM 632 N N . SER A 1 79 ? 4.405 -7.361 -16.539 1.00 87.81 79 SER A N 1
ATOM 633 C CA . SER A 1 79 ? 4.205 -8.681 -15.922 1.00 87.81 79 SER A CA 1
ATOM 634 C C . SER A 1 79 ? 4.003 -9.797 -16.953 1.00 87.81 79 SER A C 1
ATOM 636 O O . SER A 1 79 ? 4.288 -10.955 -16.671 1.00 87.81 79 SER A O 1
ATOM 638 N N . THR A 1 80 ? 3.488 -9.477 -18.144 1.00 88.62 80 THR A N 1
ATOM 639 C CA . THR A 1 80 ? 3.343 -10.450 -19.239 1.00 88.62 80 THR A CA 1
ATOM 640 C C . THR A 1 80 ? 4.688 -10.731 -19.904 1.00 88.62 80 THR A C 1
ATOM 642 O O . THR A 1 80 ? 4.988 -11.892 -20.156 1.00 88.62 80 THR A O 1
ATOM 645 N N . LEU A 1 81 ? 5.499 -9.693 -20.131 1.00 89.81 81 LEU A N 1
ATOM 646 C CA . LEU A 1 81 ? 6.849 -9.816 -20.688 1.00 89.81 81 LEU A CA 1
ATOM 647 C C . LEU A 1 81 ? 7.768 -10.589 -19.735 1.00 89.81 81 LEU A C 1
ATOM 649 O O . LEU A 1 81 ? 8.335 -11.601 -20.108 1.00 89.81 81 LEU A O 1
ATOM 653 N N . VAL A 1 82 ? 7.826 -10.181 -18.470 1.00 89.06 82 VAL A N 1
ATOM 654 C CA . VAL A 1 82 ? 8.695 -10.773 -17.440 1.00 89.06 82 VAL A CA 1
ATOM 655 C C . VAL A 1 82 ? 8.419 -12.264 -17.179 1.00 89.06 82 VAL A C 1
ATOM 657 O O . VAL A 1 82 ? 9.301 -12.996 -16.741 1.00 89.06 82 VAL A O 1
ATOM 660 N N . ARG A 1 83 ? 7.195 -12.742 -17.435 1.00 86.81 83 ARG A N 1
ATOM 661 C CA . ARG A 1 83 ? 6.841 -14.167 -17.290 1.00 86.81 83 ARG A CA 1
ATOM 662 C C . ARG A 1 83 ? 7.279 -15.027 -18.474 1.00 86.81 83 ARG A C 1
ATOM 664 O O . ARG A 1 83 ? 7.248 -16.252 -18.359 1.00 86.81 83 ARG A O 1
ATOM 671 N N . ASP A 1 84 ? 7.625 -14.421 -19.604 1.00 86.88 84 ASP A N 1
ATOM 672 C CA . ASP A 1 84 ? 8.104 -15.138 -20.777 1.00 86.88 84 ASP A CA 1
ATOM 673 C C . ASP A 1 84 ? 9.611 -15.389 -20.640 1.00 86.88 84 ASP A C 1
ATOM 675 O O . ASP A 1 84 ? 10.403 -14.459 -20.512 1.00 86.88 84 ASP A O 1
ATOM 679 N N . LYS A 1 85 ? 10.013 -16.666 -20.656 1.00 85.19 85 LYS A N 1
ATOM 680 C CA . LYS A 1 85 ? 11.402 -17.094 -20.409 1.00 85.19 85 LYS A CA 1
ATOM 681 C C . LYS A 1 85 ? 12.408 -16.545 -21.422 1.00 85.19 85 LYS A C 1
ATOM 683 O O . LYS A 1 85 ? 13.604 -16.614 -21.172 1.00 85.19 85 LYS A O 1
ATOM 688 N N . ARG A 1 86 ? 11.937 -16.062 -22.572 1.00 88.81 86 ARG A N 1
ATOM 689 C CA . ARG A 1 86 ? 12.789 -15.511 -23.630 1.00 88.81 86 ARG A CA 1
ATOM 690 C C . ARG A 1 86 ? 13.182 -14.061 -23.372 1.00 88.81 86 ARG A C 1
ATOM 692 O O . ARG A 1 86 ? 14.046 -13.557 -24.078 1.00 88.81 86 ARG A O 1
ATOM 699 N N . VAL A 1 87 ? 12.556 -13.387 -22.406 1.00 90.62 87 VAL A N 1
ATOM 700 C CA . VAL A 1 87 ? 12.878 -11.996 -22.073 1.00 90.62 87 VAL A CA 1
ATOM 701 C C . VAL A 1 87 ? 14.163 -11.933 -21.273 1.00 90.62 87 VAL A C 1
ATOM 703 O O . VAL A 1 87 ? 14.235 -12.431 -20.151 1.00 90.62 87 VAL A O 1
ATOM 706 N N . ASP A 1 88 ? 15.159 -11.266 -21.842 1.00 89.88 88 ASP A N 1
ATOM 707 C CA . ASP A 1 88 ? 16.403 -10.974 -21.158 1.00 89.88 88 ASP A CA 1
ATOM 708 C C . ASP A 1 88 ? 16.267 -9.657 -20.381 1.00 89.88 88 ASP A C 1
ATOM 710 O O . ASP A 1 88 ? 16.171 -8.563 -20.939 1.00 89.88 88 ASP A O 1
ATOM 714 N N . MET A 1 89 ? 16.227 -9.777 -19.055 1.00 89.06 89 MET A N 1
ATOM 715 C CA . MET A 1 89 ? 16.118 -8.641 -18.137 1.00 89.06 89 MET A CA 1
ATOM 716 C C . MET A 1 89 ? 17.467 -7.963 -17.860 1.00 89.06 89 MET A C 1
ATOM 718 O O . MET A 1 89 ? 17.487 -6.934 -17.187 1.00 89.06 89 MET A O 1
ATOM 722 N N . SER A 1 90 ? 18.578 -8.541 -18.331 1.00 88.44 90 SER A N 1
ATOM 723 C CA . SER A 1 90 ? 19.935 -8.008 -18.155 1.00 88.44 90 SER A CA 1
ATOM 724 C C . SER A 1 90 ? 20.349 -7.007 -19.227 1.00 88.44 90 SER A C 1
ATOM 726 O O . SER A 1 90 ? 21.350 -6.309 -19.065 1.00 88.44 90 SER A O 1
ATOM 728 N N . VAL A 1 91 ? 19.557 -6.901 -20.296 1.00 91.81 91 VAL A N 1
ATOM 729 C CA . VAL A 1 91 ? 19.813 -5.965 -21.387 1.00 91.81 91 VAL A CA 1
ATOM 730 C C . VAL A 1 91 ? 19.819 -4.535 -20.854 1.00 91.81 91 VAL A C 1
ATOM 732 O O . VAL A 1 91 ? 18.884 -4.112 -20.176 1.00 91.81 91 VAL A O 1
ATOM 735 N N . MET A 1 92 ? 20.866 -3.794 -21.205 1.00 91.38 92 MET A N 1
ATOM 736 C CA . MET A 1 92 ? 21.001 -2.368 -20.920 1.00 91.38 92 MET A CA 1
ATOM 737 C C . MET A 1 92 ? 20.687 -1.542 -22.169 1.00 91.38 92 MET A C 1
ATOM 739 O O . MET A 1 92 ? 21.028 -1.945 -23.292 1.00 91.38 92 MET A O 1
ATOM 743 N N . ASN A 1 93 ? 20.046 -0.394 -21.962 1.00 91.38 93 ASN A N 1
ATOM 744 C CA . ASN A 1 93 ? 19.867 0.619 -22.997 1.00 91.38 93 ASN A CA 1
ATOM 745 C C . ASN A 1 93 ? 21.152 1.438 -23.218 1.00 91.38 93 ASN A C 1
ATOM 747 O O . ASN A 1 93 ? 22.174 1.183 -22.579 1.00 91.38 93 ASN A O 1
ATOM 751 N N . ASP A 1 94 ? 21.104 2.432 -24.106 1.00 91.31 94 ASP A N 1
ATOM 752 C CA . ASP A 1 94 ? 22.290 3.231 -24.454 1.00 91.31 94 ASP A CA 1
ATOM 753 C C . ASP A 1 94 ? 22.774 4.128 -23.297 1.00 91.31 94 ASP A C 1
ATOM 755 O O . ASP A 1 94 ? 23.922 4.564 -23.283 1.00 91.31 94 ASP A O 1
ATOM 759 N N . GLU A 1 95 ? 21.934 4.358 -22.278 1.00 84.56 95 GLU A N 1
ATOM 760 C CA . GLU A 1 95 ? 22.329 5.007 -21.017 1.00 84.56 95 GLU A CA 1
ATOM 761 C C . GLU A 1 95 ? 23.017 4.038 -20.033 1.00 84.56 95 GLU A C 1
ATOM 763 O O . GLU A 1 95 ? 23.371 4.432 -18.921 1.00 84.56 95 GLU A O 1
ATOM 768 N N . GLY A 1 96 ? 23.187 2.762 -20.396 1.00 86.50 96 GLY A N 1
ATOM 769 C CA . GLY A 1 96 ? 23.729 1.730 -19.511 1.00 86.50 96 GLY A CA 1
ATOM 770 C C . GLY A 1 96 ? 22.764 1.306 -18.399 1.00 86.50 96 GLY A C 1
ATOM 771 O O . GLY A 1 96 ? 23.202 0.788 -17.372 1.00 86.50 96 GLY A O 1
ATOM 772 N N . LEU A 1 97 ? 21.461 1.546 -18.571 1.00 86.69 97 LEU A N 1
ATOM 773 C CA . LEU A 1 97 ? 20.433 1.238 -17.579 1.00 86.69 97 LEU A CA 1
ATOM 774 C C . LEU A 1 97 ? 19.647 -0.003 -17.985 1.00 86.69 97 LEU A C 1
ATOM 776 O O . LEU A 1 97 ? 19.195 -0.112 -19.124 1.00 86.69 97 LEU A O 1
ATOM 780 N N . THR A 1 98 ? 19.426 -0.906 -17.032 1.00 92.00 98 THR A N 1
ATOM 781 C CA . THR A 1 98 ? 18.440 -1.985 -17.177 1.00 92.00 98 THR A CA 1
ATOM 782 C C . THR A 1 98 ? 17.023 -1.458 -16.943 1.00 92.00 98 THR A C 1
ATOM 784 O O . THR A 1 98 ? 16.810 -0.378 -16.381 1.00 92.00 98 THR A O 1
ATOM 787 N N . ALA A 1 99 ? 16.012 -2.265 -17.271 1.00 89.44 99 ALA A N 1
ATOM 788 C CA . ALA A 1 99 ? 14.626 -1.957 -16.927 1.00 89.44 99 ALA A CA 1
ATOM 789 C C . ALA A 1 99 ? 14.428 -1.723 -15.413 1.00 89.44 99 ALA A C 1
ATOM 791 O O . ALA A 1 99 ? 13.627 -0.870 -15.032 1.00 89.44 99 ALA A O 1
ATOM 792 N N . LEU A 1 100 ? 15.159 -2.430 -14.540 1.00 86.94 100 LEU A N 1
ATOM 793 C CA . LEU A 1 100 ? 15.093 -2.190 -13.096 1.00 86.94 100 LEU A CA 1
ATOM 794 C C . LEU A 1 100 ? 15.722 -0.844 -12.717 1.00 86.94 100 LEU A C 1
ATOM 796 O O . LEU A 1 100 ? 15.128 -0.103 -11.934 1.00 86.94 100 LEU A O 1
ATOM 800 N N . ASP A 1 101 ? 16.864 -0.494 -13.310 1.00 83.38 101 ASP A N 1
ATOM 801 C CA . ASP A 1 101 ? 17.537 0.780 -13.031 1.00 83.38 101 ASP A CA 1
ATOM 802 C C . ASP A 1 101 ? 16.699 1.973 -13.498 1.00 83.38 101 ASP A C 1
ATOM 804 O O . ASP A 1 101 ? 16.613 2.971 -12.790 1.00 83.38 101 ASP A O 1
ATOM 808 N N . ILE A 1 102 ? 16.007 1.863 -14.639 1.00 85.62 102 ILE A N 1
ATOM 809 C CA . ILE A 1 102 ? 15.033 2.871 -15.086 1.00 85.62 102 ILE A CA 1
ATOM 810 C C . ILE A 1 102 ? 13.911 3.020 -14.055 1.00 85.62 102 ILE A C 1
ATOM 812 O O . ILE A 1 102 ? 13.591 4.140 -13.651 1.00 85.62 102 ILE A O 1
ATOM 816 N N . ALA A 1 103 ? 13.320 1.907 -13.608 1.00 85.06 103 ALA A N 1
ATOM 817 C CA . ALA A 1 103 ? 12.236 1.944 -12.630 1.00 85.06 103 ALA A CA 1
ATOM 818 C C . ALA A 1 103 ? 12.671 2.613 -11.319 1.00 85.06 103 ALA A C 1
ATOM 820 O O . ALA A 1 103 ? 11.871 3.323 -10.721 1.00 85.06 103 ALA A O 1
ATOM 821 N N . GLU A 1 104 ? 13.916 2.411 -10.878 1.00 80.81 104 GLU A N 1
ATOM 822 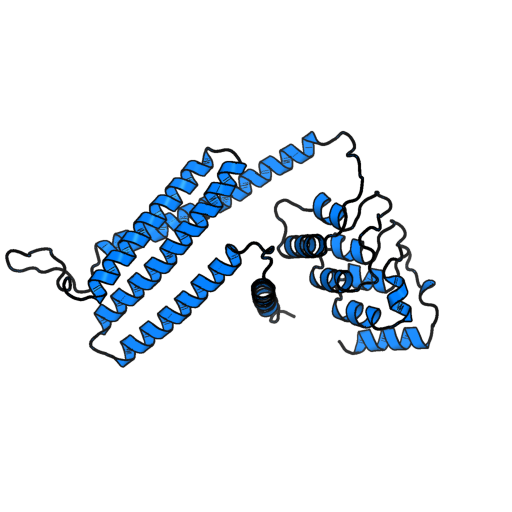C CA . GLU A 1 104 ? 14.464 3.028 -9.664 1.00 80.81 104 GLU A CA 1
ATOM 823 C C . GLU A 1 104 ? 14.899 4.489 -9.877 1.00 80.81 104 GLU A C 1
ATOM 825 O O . GLU A 1 104 ? 14.619 5.340 -9.032 1.00 80.81 104 GLU A O 1
ATOM 830 N N . LYS A 1 105 ? 15.524 4.815 -11.017 1.00 79.19 105 LYS A N 1
ATOM 831 C CA . LYS A 1 105 ? 15.991 6.169 -11.373 1.00 79.19 105 LYS A CA 1
ATOM 832 C C . LYS A 1 105 ? 14.826 7.149 -11.506 1.00 79.19 105 LYS A C 1
ATOM 834 O O . LYS A 1 105 ? 14.891 8.254 -10.956 1.00 79.19 105 LYS A O 1
ATOM 839 N N . TYR A 1 106 ? 13.773 6.728 -12.208 1.00 77.44 106 TYR A N 1
ATOM 840 C CA . TYR A 1 106 ? 12.561 7.512 -12.472 1.00 77.44 106 TYR A CA 1
ATOM 841 C C . TYR A 1 106 ? 11.424 7.208 -11.485 1.00 77.44 106 TYR A C 1
ATOM 843 O O . TYR A 1 106 ? 10.291 7.663 -11.682 1.00 77.44 106 TYR A O 1
ATOM 851 N N . MET A 1 107 ? 11.699 6.446 -10.417 1.00 67.19 107 MET A N 1
ATOM 852 C CA . MET A 1 107 ? 10.758 6.329 -9.312 1.00 67.19 107 MET A CA 1
ATOM 853 C C . MET A 1 107 ? 10.670 7.671 -8.592 1.00 67.19 107 MET A C 1
ATOM 855 O O . MET A 1 107 ? 11.604 8.102 -7.914 1.00 67.19 107 MET A O 1
ATOM 859 N N . ASP A 1 108 ? 9.527 8.328 -8.728 1.00 63.69 108 ASP A N 1
ATOM 860 C CA . ASP A 1 108 ? 9.211 9.486 -7.904 1.00 63.69 108 ASP A CA 1
ATOM 861 C C . ASP A 1 108 ? 8.760 9.026 -6.517 1.00 63.69 108 ASP A C 1
ATOM 863 O O . ASP A 1 108 ? 8.218 7.932 -6.345 1.00 63.69 108 ASP A O 1
ATOM 867 N N . THR A 1 109 ? 8.948 9.885 -5.520 1.00 46.81 109 THR A N 1
ATOM 868 C CA . THR A 1 109 ? 8.575 9.611 -4.126 1.00 46.81 109 THR A CA 1
ATOM 869 C C . THR A 1 109 ? 7.059 9.476 -3.934 1.00 46.81 109 THR A C 1
ATOM 871 O O . THR A 1 109 ? 6.635 8.711 -3.071 1.00 46.81 109 THR A O 1
ATOM 874 N N . VAL A 1 110 ? 6.234 10.100 -4.792 1.00 49.72 110 VAL A N 1
ATOM 875 C CA . VAL A 1 110 ? 4.822 9.710 -4.990 1.00 49.72 110 VAL A CA 1
ATOM 876 C C . VAL A 1 110 ? 4.742 8.715 -6.140 1.00 49.72 110 VAL A C 1
ATOM 878 O O . VAL A 1 110 ? 4.349 9.034 -7.265 1.00 49.72 110 VAL A O 1
ATOM 881 N N . ALA A 1 111 ? 5.150 7.482 -5.867 1.00 61.66 111 ALA A N 1
ATOM 882 C CA . ALA A 1 111 ? 4.982 6.414 -6.829 1.00 61.66 111 ALA A CA 1
ATOM 883 C C . ALA A 1 111 ? 3.479 6.136 -6.973 1.00 61.66 111 ALA A C 1
ATOM 885 O O . ALA A 1 111 ? 2.852 5.575 -6.074 1.00 61.66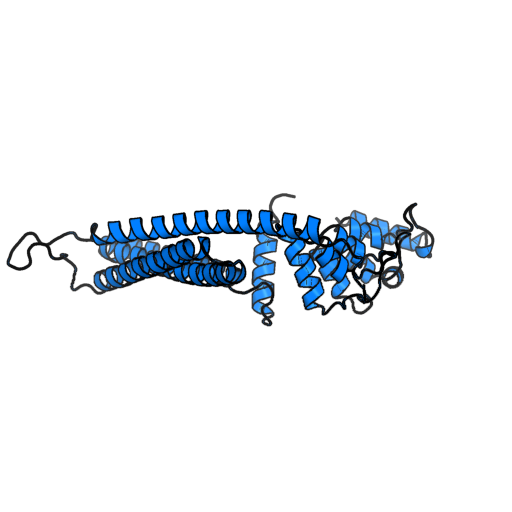 111 ALA A O 1
ATOM 886 N N . SER A 1 112 ? 2.888 6.528 -8.109 1.00 70.94 112 SER A N 1
ATOM 887 C CA . SER A 1 112 ? 1.526 6.114 -8.452 1.00 70.94 112 SER A CA 1
ATOM 888 C C . SER A 1 112 ? 1.421 4.597 -8.297 1.00 70.94 112 SER A C 1
ATOM 890 O O . SER A 1 112 ? 2.392 3.883 -8.546 1.00 70.94 112 SER A O 1
ATOM 892 N N . PHE A 1 113 ? 0.247 4.078 -7.944 1.00 73.69 113 PHE A N 1
ATOM 893 C CA . PHE A 1 113 ? 0.055 2.637 -7.746 1.00 73.69 113 PHE A CA 1
ATOM 894 C C . PHE A 1 113 ? 0.602 1.790 -8.915 1.00 73.69 113 PHE A C 1
ATOM 896 O O . PHE A 1 113 ? 1.258 0.772 -8.710 1.00 73.69 113 PHE A O 1
ATOM 903 N N . ARG A 1 114 ? 0.460 2.281 -10.155 1.00 75.81 114 ARG A N 1
ATOM 904 C CA . ARG A 1 114 ? 1.066 1.675 -11.354 1.00 75.81 114 ARG A CA 1
ATOM 905 C C . ARG A 1 114 ? 2.596 1.613 -11.306 1.00 75.81 114 ARG A C 1
ATOM 907 O O . ARG A 1 114 ? 3.163 0.592 -11.694 1.00 75.81 114 ARG A O 1
ATOM 914 N N . LYS A 1 115 ? 3.262 2.659 -10.809 1.00 80.69 115 LYS A N 1
ATOM 915 C CA . LYS A 1 115 ? 4.720 2.697 -10.622 1.00 80.69 115 LYS A CA 1
ATOM 916 C C . LYS A 1 115 ? 5.180 1.678 -9.581 1.00 80.69 115 LYS A C 1
ATOM 918 O O . LYS A 1 115 ? 6.106 0.914 -9.843 1.00 80.69 115 LYS A O 1
ATOM 923 N N . LEU A 1 116 ? 4.474 1.604 -8.447 1.00 76.06 116 LEU A N 1
ATOM 924 C CA . LEU A 1 116 ? 4.734 0.616 -7.393 1.00 76.06 116 LEU A CA 1
ATOM 925 C C . LEU A 1 116 ? 4.610 -0.818 -7.917 1.00 76.06 116 LEU A C 1
ATOM 927 O O . LEU A 1 116 ? 5.507 -1.629 -7.698 1.00 76.06 116 LEU A O 1
ATOM 931 N N . LEU A 1 117 ? 3.537 -1.115 -8.657 1.00 78.12 117 LEU A N 1
ATOM 932 C CA . LEU A 1 117 ? 3.330 -2.432 -9.262 1.00 78.12 117 LEU A CA 1
ATOM 933 C C . LEU A 1 117 ? 4.414 -2.785 -10.285 1.00 78.12 117 LEU A C 1
ATOM 935 O O . LEU A 1 117 ? 4.863 -3.927 -10.332 1.00 78.12 117 LEU A O 1
ATOM 939 N N . THR A 1 118 ? 4.843 -1.814 -11.091 1.00 80.62 118 THR A N 1
ATOM 940 C CA . THR A 1 118 ? 5.882 -2.007 -12.115 1.00 80.62 118 THR A CA 1
ATOM 941 C C . THR A 1 118 ? 7.220 -2.362 -11.463 1.00 80.62 118 THR A C 1
ATOM 943 O O . THR A 1 118 ? 7.842 -3.355 -11.841 1.00 80.62 118 THR A O 1
ATOM 946 N N . LEU A 1 119 ? 7.629 -1.619 -10.427 1.00 80.62 119 LEU A N 1
ATOM 947 C CA . LEU A 1 119 ? 8.854 -1.922 -9.685 1.00 80.62 119 LEU A CA 1
ATOM 948 C C . LEU A 1 119 ? 8.761 -3.261 -8.943 1.00 80.62 119 LEU A C 1
ATOM 950 O O . LEU A 1 119 ? 9.712 -4.042 -8.956 1.00 80.62 119 LEU A O 1
ATOM 954 N N . ALA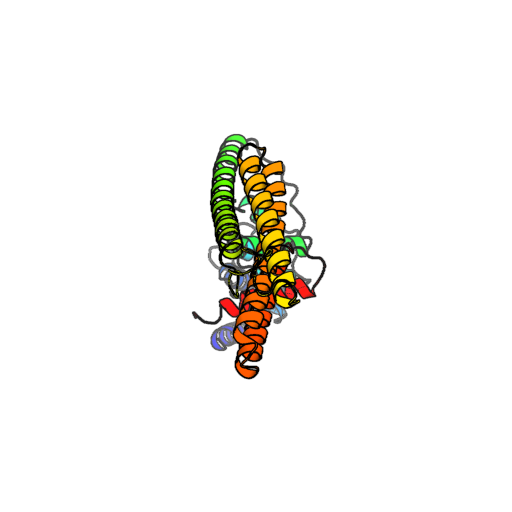 A 1 120 ? 7.624 -3.535 -8.299 1.00 75.38 120 ALA A N 1
ATOM 955 C CA . ALA A 1 120 ? 7.409 -4.796 -7.600 1.00 75.38 120 ALA A CA 1
ATOM 956 C C . ALA A 1 120 ? 7.540 -5.983 -8.563 1.00 75.38 120 ALA A C 1
ATOM 958 O O . ALA A 1 120 ? 8.272 -6.923 -8.268 1.00 75.38 120 ALA A O 1
ATOM 959 N N . ALA A 1 121 ? 6.920 -5.912 -9.743 1.00 77.81 121 ALA A N 1
ATOM 960 C CA . ALA A 1 121 ? 7.022 -6.956 -10.757 1.00 77.81 121 ALA A CA 1
ATOM 961 C C . ALA A 1 121 ? 8.482 -7.214 -11.180 1.00 77.81 121 ALA A C 1
ATOM 963 O O . ALA A 1 121 ? 8.924 -8.363 -11.151 1.00 77.81 121 ALA A O 1
ATOM 964 N N . LEU A 1 122 ? 9.264 -6.166 -11.462 1.00 81.94 122 LEU A N 1
ATOM 965 C CA . LEU A 1 122 ? 10.684 -6.298 -11.820 1.00 81.94 122 LEU A CA 1
ATOM 966 C C . LEU A 1 122 ? 11.523 -6.934 -10.705 1.00 81.94 122 LEU A C 1
ATOM 968 O O . LEU A 1 122 ? 12.317 -7.842 -10.955 1.00 81.94 122 LEU A O 1
ATOM 972 N N . ARG A 1 123 ? 11.322 -6.511 -9.454 1.00 77.62 123 ARG A N 1
ATOM 973 C CA . ARG A 1 123 ? 12.084 -7.070 -8.334 1.00 77.62 123 ARG A CA 1
ATOM 974 C C . ARG A 1 123 ? 11.652 -8.496 -7.977 1.00 77.62 123 ARG A C 1
ATOM 976 O O . ARG A 1 123 ? 12.504 -9.312 -7.638 1.00 77.62 123 ARG A O 1
ATOM 983 N N . THR A 1 124 ? 10.367 -8.842 -8.111 1.00 72.50 124 THR A N 1
ATOM 984 C CA . THR A 1 124 ? 9.900 -10.232 -7.921 1.00 72.50 124 THR A CA 1
ATOM 985 C C . THR A 1 124 ? 10.494 -11.192 -8.943 1.00 72.50 124 THR A C 1
ATOM 987 O O . THR A 1 124 ? 10.738 -12.354 -8.625 1.00 72.50 124 THR A O 1
ATOM 990 N N . ALA A 1 125 ? 10.781 -10.698 -10.144 1.00 75.38 125 ALA A N 1
ATOM 991 C CA . ALA A 1 125 ? 11.443 -11.463 -11.187 1.00 75.38 125 ALA A CA 1
ATOM 992 C C . ALA A 1 125 ? 12.964 -11.538 -11.035 1.00 75.38 125 ALA A C 1
ATOM 994 O O . ALA A 1 125 ? 13.618 -12.172 -11.855 1.00 75.38 125 ALA A O 1
ATOM 995 N N . LYS A 1 126 ? 13.525 -10.922 -9.983 1.00 79.62 126 LYS A N 1
ATOM 996 C CA . LYS A 1 126 ? 14.970 -10.822 -9.754 1.00 79.62 126 LYS A CA 1
ATOM 997 C C . LYS A 1 126 ? 15.707 -10.218 -10.956 1.00 79.62 126 LYS A C 1
ATOM 999 O O . LYS A 1 126 ? 16.794 -10.676 -11.298 1.00 79.62 126 LYS A O 1
ATOM 1004 N N . ALA A 1 127 ? 15.112 -9.204 -11.593 1.00 80.06 127 ALA A N 1
ATOM 1005 C CA . ALA A 1 127 ? 15.781 -8.469 -12.658 1.00 80.06 127 ALA A CA 1
ATOM 1006 C C . ALA A 1 127 ? 17.136 -7.933 -12.141 1.00 80.06 127 ALA A C 1
ATOM 1008 O O . ALA A 1 127 ? 17.178 -7.373 -11.039 1.00 80.06 127 ALA A O 1
ATOM 1009 N N . PRO A 1 128 ? 18.242 -8.146 -12.872 1.00 80.12 128 PRO A N 1
ATOM 1010 C CA . PRO A 1 128 ? 19.558 -7.688 -12.446 1.00 80.12 128 PRO A CA 1
ATOM 1011 C C . PRO A 1 128 ? 19.642 -6.160 -12.512 1.00 80.12 128 PRO A C 1
ATOM 1013 O O . PRO A 1 128 ? 18.952 -5.523 -13.306 1.00 80.12 128 PRO A O 1
ATOM 1016 N N . LYS A 1 129 ? 20.504 -5.578 -11.675 1.00 77.75 129 LYS A N 1
ATOM 1017 C CA . LYS A 1 129 ? 20.889 -4.166 -11.784 1.00 77.75 129 LYS A CA 1
ATOM 1018 C C . LYS A 1 129 ? 22.090 -4.031 -12.710 1.00 77.75 129 LYS A C 1
ATOM 1020 O O . LYS A 1 129 ? 22.992 -4.871 -12.668 1.00 77.75 129 LYS A O 1
ATOM 1025 N N . GLY A 1 130 ? 22.115 -2.971 -13.507 1.00 73.25 130 GLY A N 1
ATOM 1026 C CA . GLY A 1 130 ? 23.269 -2.599 -14.313 1.00 73.25 130 GLY A CA 1
ATOM 1027 C C . GLY A 1 130 ? 24.418 -2.115 -13.428 1.00 73.25 130 GLY A C 1
ATOM 1028 O O . GLY A 1 130 ? 24.210 -1.484 -12.389 1.00 73.25 130 GLY A O 1
ATOM 1029 N N . GLN A 1 131 ? 25.657 -2.400 -13.829 1.00 63.47 131 GLN A N 1
ATOM 1030 C CA . GLN A 1 131 ? 26.857 -1.877 -13.168 1.00 63.47 131 GLN A CA 1
ATOM 1031 C C . GLN A 1 131 ? 27.085 -0.410 -13.571 1.00 63.47 131 GLN A C 1
ATOM 1033 O O . GLN A 1 131 ? 28.036 -0.093 -14.280 1.00 63.47 131 GLN A O 1
ATOM 1038 N N . HIS A 1 132 ? 26.208 0.506 -13.155 1.00 55.94 132 HIS A N 1
ATOM 1039 C CA . HIS A 1 132 ? 26.399 1.932 -13.420 1.00 55.94 132 HIS A CA 1
ATOM 1040 C C . HIS A 1 132 ? 27.079 2.623 -12.225 1.00 55.94 132 HIS A C 1
ATOM 1042 O O . HIS A 1 132 ? 26.533 2.669 -11.122 1.00 55.94 132 HIS A O 1
ATOM 1048 N N . ARG A 1 133 ? 28.289 3.166 -12.438 1.00 48.59 133 ARG A N 1
ATOM 1049 C CA . ARG A 1 133 ? 28.962 4.074 -11.488 1.00 48.59 133 ARG A CA 1
ATOM 1050 C C . ARG A 1 133 ? 28.278 5.448 -11.567 1.00 48.59 133 ARG A C 1
ATOM 1052 O O . ARG A 1 133 ? 28.257 6.021 -12.653 1.00 48.59 133 ARG A O 1
ATOM 1059 N N . PRO A 1 134 ? 27.729 6.004 -10.473 1.00 50.50 134 PRO A N 1
ATOM 1060 C CA . PRO A 1 134 ? 27.041 7.287 -10.537 1.00 50.50 134 PRO A CA 1
ATOM 1061 C C . PRO A 1 134 ? 28.025 8.429 -10.828 1.00 50.50 134 PRO A C 1
ATOM 1063 O O . PRO A 1 134 ? 29.026 8.591 -10.131 1.00 50.50 134 PRO A O 1
ATOM 1066 N N . ALA A 1 135 ? 27.715 9.240 -11.843 1.00 45.88 135 ALA A N 1
ATOM 1067 C CA . ALA A 1 135 ? 28.389 10.508 -12.093 1.00 45.88 135 ALA A CA 1
ATOM 1068 C C . ALA A 1 135 ? 28.085 11.515 -10.964 1.00 45.88 135 ALA A C 1
ATOM 1070 O O . ALA A 1 135 ? 26.967 11.605 -10.449 1.00 45.88 135 ALA A O 1
ATOM 1071 N N . ILE A 1 136 ? 29.114 12.261 -10.571 1.00 45.56 136 ILE A N 1
ATOM 1072 C CA . ILE A 1 136 ? 29.152 13.206 -9.452 1.00 45.56 136 ILE A CA 1
ATOM 1073 C C . ILE A 1 136 ? 28.176 14.372 -9.713 1.00 45.56 136 ILE A C 1
ATOM 1075 O O . ILE A 1 136 ? 28.468 15.279 -10.481 1.00 45.56 136 ILE A O 1
ATOM 1079 N N . GLY A 1 137 ? 26.996 14.336 -9.080 1.00 49.09 137 GLY A N 1
ATOM 1080 C CA . GLY A 1 137 ? 25.979 15.404 -9.148 1.00 49.09 137 GLY A CA 1
ATOM 1081 C C . GLY A 1 137 ? 24.824 15.277 -8.135 1.00 49.09 137 GLY A C 1
ATOM 1082 O O . GLY A 1 137 ? 23.774 15.896 -8.292 1.00 49.09 137 GLY A O 1
ATOM 1083 N N . GLY A 1 138 ? 24.980 14.451 -7.093 1.00 47.72 138 GLY A N 1
ATOM 1084 C CA . GLY A 1 138 ? 23.873 13.906 -6.289 1.00 47.72 138 GLY A CA 1
ATOM 1085 C C . GLY A 1 138 ? 23.218 14.806 -5.228 1.00 47.72 138 GLY A C 1
ATOM 1086 O O . GLY A 1 138 ? 22.214 14.392 -4.650 1.00 47.72 138 GLY A O 1
ATOM 1087 N N . ASN A 1 139 ? 23.715 16.016 -4.952 1.00 48.25 139 ASN A N 1
ATOM 1088 C CA . ASN A 1 139 ? 23.253 16.780 -3.776 1.00 48.25 139 ASN A CA 1
ATOM 1089 C C . ASN A 1 139 ? 21.969 17.599 -3.993 1.00 48.25 139 ASN A C 1
ATOM 1091 O O . ASN A 1 139 ? 21.123 17.662 -3.100 1.00 48.25 139 ASN A O 1
ATOM 1095 N N . SER A 1 140 ? 21.755 18.185 -5.173 1.00 47.69 140 SER A N 1
ATOM 1096 C CA . SER A 1 140 ? 20.582 19.048 -5.407 1.00 47.69 140 SER A CA 1
ATOM 1097 C C . SER A 1 140 ? 19.280 18.250 -5.543 1.00 47.69 140 SER A C 1
ATOM 1099 O O . SER A 1 140 ? 18.211 18.688 -5.109 1.00 47.69 140 SER A O 1
ATOM 1101 N N . GLN A 1 141 ? 19.358 17.040 -6.102 1.00 49.03 141 GLN A N 1
ATOM 1102 C CA . GLN A 1 141 ? 18.195 16.175 -6.289 1.00 49.03 141 GLN A CA 1
ATOM 1103 C C . GLN A 1 141 ? 17.858 15.369 -5.024 1.00 49.03 141 GLN A C 1
ATOM 1105 O O . GLN A 1 141 ? 16.676 15.144 -4.757 1.00 49.03 141 GLN A O 1
ATOM 1110 N N . SER A 1 142 ? 18.851 14.995 -4.203 1.00 49.12 142 SER A N 1
ATOM 1111 C CA . SER A 1 142 ? 18.615 14.300 -2.927 1.00 49.12 142 SER A CA 1
ATOM 1112 C C . SER A 1 142 ? 17.927 15.205 -1.899 1.00 49.12 142 SER A C 1
ATOM 1114 O O . SER A 1 142 ? 16.937 14.789 -1.295 1.00 49.12 142 SER A O 1
ATOM 1116 N N . ASN A 1 143 ? 18.344 16.471 -1.776 1.00 50.84 143 ASN A N 1
ATOM 1117 C CA . ASN A 1 143 ? 17.725 17.423 -0.849 1.00 50.84 143 ASN A CA 1
ATOM 1118 C C . ASN A 1 143 ? 16.284 17.775 -1.243 1.00 50.84 143 ASN A C 1
ATOM 1120 O O . ASN A 1 143 ? 15.401 17.820 -0.382 1.00 50.84 143 ASN A O 1
ATOM 1124 N N . ARG A 1 144 ? 16.001 17.931 -2.545 1.00 50.62 144 ARG A N 1
ATOM 1125 C CA . ARG A 1 144 ? 14.630 18.163 -3.033 1.00 50.62 144 ARG A CA 1
ATOM 1126 C C . ARG A 1 144 ? 13.728 16.939 -2.814 1.00 50.62 144 ARG A C 1
ATOM 1128 O O . ARG A 1 144 ? 12.582 17.096 -2.393 1.00 50.62 144 ARG A O 1
ATOM 1135 N N . ARG A 1 145 ? 14.254 15.721 -3.020 1.00 52.88 145 ARG A N 1
ATOM 1136 C CA . ARG A 1 145 ? 13.558 14.453 -2.718 1.00 52.88 145 ARG A CA 1
ATOM 1137 C C . ARG A 1 145 ? 13.281 14.292 -1.217 1.00 52.88 145 ARG A C 1
ATOM 1139 O O . ARG A 1 145 ? 12.167 13.913 -0.852 1.00 52.88 145 ARG A O 1
ATOM 1146 N N . ARG A 1 146 ? 14.243 14.622 -0.345 1.00 57.53 146 ARG A N 1
ATOM 1147 C CA . ARG A 1 146 ? 14.101 14.535 1.122 1.00 57.53 146 ARG A CA 1
ATOM 1148 C C . ARG A 1 146 ? 13.045 15.511 1.644 1.00 57.53 146 ARG A C 1
ATOM 1150 O O . ARG A 1 146 ? 12.148 15.092 2.369 1.00 57.53 146 ARG A O 1
ATOM 1157 N N . GLY A 1 147 ? 13.079 16.771 1.203 1.00 54.03 147 GLY A N 1
ATOM 1158 C CA . GLY A 1 147 ? 12.110 17.792 1.619 1.00 54.03 147 GLY A CA 1
ATOM 1159 C C . GLY A 1 147 ? 10.660 17.463 1.242 1.00 54.03 147 GLY A C 1
ATOM 1160 O O . GLY A 1 147 ? 9.754 17.642 2.053 1.00 54.03 147 GLY A O 1
ATOM 1161 N N . PHE A 1 148 ? 10.424 16.927 0.041 1.00 55.25 148 PHE A N 1
ATOM 1162 C CA . PHE A 1 148 ? 9.081 16.513 -0.381 1.00 55.25 148 PHE A CA 1
ATOM 1163 C C . PHE A 1 148 ? 8.599 15.237 0.344 1.00 55.25 148 PHE A C 1
ATOM 1165 O O . PHE A 1 148 ? 7.440 15.155 0.744 1.00 55.25 148 PHE A O 1
ATOM 1172 N N . THR A 1 149 ? 9.491 14.268 0.587 1.00 57.25 149 THR A N 1
ATOM 1173 C CA . THR A 1 149 ? 9.174 13.027 1.325 1.00 57.25 149 THR A CA 1
ATOM 1174 C C . THR A 1 149 ? 8.709 13.316 2.752 1.00 57.25 149 THR A C 1
ATOM 1176 O O . THR A 1 149 ? 7.701 12.773 3.200 1.00 57.25 149 THR A O 1
ATOM 1179 N N . VAL A 1 150 ? 9.402 14.222 3.448 1.00 66.81 150 VAL A N 1
ATOM 1180 C CA . VAL A 1 150 ? 9.029 14.650 4.805 1.00 66.81 150 VAL A CA 1
ATOM 1181 C C . VAL A 1 150 ? 7.646 15.310 4.819 1.00 66.81 150 VAL A C 1
ATOM 1183 O O . VAL A 1 150 ? 6.841 15.006 5.698 1.00 66.81 150 VAL A O 1
ATOM 1186 N N . LYS A 1 151 ? 7.330 16.160 3.829 1.00 67.75 151 LYS A N 1
ATOM 1187 C CA . LYS A 1 151 ? 6.000 16.788 3.711 1.00 67.75 151 LYS A CA 1
ATOM 1188 C C . LYS A 1 151 ? 4.882 15.756 3.547 1.00 67.75 151 LYS A C 1
ATOM 1190 O O . LYS A 1 151 ? 3.895 15.820 4.270 1.00 67.75 151 LYS A O 1
ATOM 1195 N N . PHE A 1 152 ? 5.062 14.767 2.673 1.00 67.19 152 PHE A N 1
ATOM 1196 C CA . PHE A 1 152 ? 4.062 13.719 2.454 1.00 67.19 152 PHE A CA 1
ATOM 1197 C C . PHE A 1 152 ? 3.826 12.849 3.697 1.00 67.19 152 PHE A C 1
ATOM 1199 O O . PHE A 1 152 ? 2.685 12.554 4.056 1.00 67.19 152 PHE A O 1
ATOM 1206 N N . TYR A 1 153 ? 4.893 12.444 4.394 1.00 75.25 153 TYR A N 1
ATOM 1207 C CA . TYR A 1 153 ? 4.731 11.701 5.643 1.00 75.25 153 TYR A CA 1
ATOM 1208 C C . TYR A 1 153 ? 4.036 12.535 6.714 1.00 75.25 153 TYR A C 1
ATOM 1210 O O . TYR A 1 153 ? 3.181 12.008 7.420 1.00 75.25 153 TYR A O 1
ATOM 1218 N N . ARG A 1 154 ? 4.336 13.834 6.791 1.00 80.50 154 ARG A N 1
ATOM 1219 C CA . ARG A 1 154 ? 3.646 14.759 7.690 1.00 80.50 154 ARG A CA 1
ATOM 1220 C C . ARG A 1 154 ? 2.146 14.832 7.380 1.00 80.50 154 ARG A C 1
ATOM 1222 O O . ARG A 1 154 ? 1.351 14.753 8.308 1.00 80.50 154 ARG A O 1
ATOM 1229 N N . GLU A 1 155 ? 1.745 14.891 6.109 1.00 81.81 155 GLU A N 1
ATOM 1230 C CA . GLU A 1 155 ? 0.324 14.839 5.716 1.00 81.81 155 GLU A CA 1
ATOM 1231 C C . GLU A 1 155 ? -0.349 13.533 6.156 1.00 81.81 155 GLU A C 1
ATOM 1233 O O . GLU A 1 155 ? -1.401 13.562 6.795 1.00 81.81 155 GLU A O 1
ATOM 1238 N N . ARG A 1 156 ? 0.282 12.380 5.897 1.00 84.31 156 ARG A N 1
ATOM 1239 C CA . ARG A 1 156 ? -0.248 11.078 6.338 1.00 84.31 156 ARG A CA 1
ATOM 1240 C C . ARG A 1 156 ? -0.372 10.994 7.854 1.00 84.31 156 ARG A C 1
ATOM 1242 O O . ARG A 1 156 ? -1.401 10.548 8.354 1.00 84.31 156 ARG A O 1
ATOM 1249 N N . ILE A 1 157 ? 0.641 11.445 8.587 1.00 88.06 157 ILE A N 1
ATOM 1250 C CA . ILE A 1 157 ? 0.610 11.494 10.050 1.00 88.06 157 ILE A CA 1
ATOM 1251 C C . ILE A 1 157 ? -0.548 12.361 10.521 1.00 88.06 157 ILE A C 1
ATOM 1253 O O . ILE A 1 157 ? -1.319 11.902 11.354 1.00 88.06 157 ILE A O 1
ATOM 1257 N N . ASN A 1 158 ? -0.730 13.554 9.954 1.00 88.75 158 ASN A N 1
ATOM 1258 C CA . ASN A 1 158 ? -1.838 14.433 10.323 1.00 88.75 158 ASN A CA 1
ATOM 1259 C C . ASN A 1 158 ? -3.193 13.741 10.120 1.00 88.75 158 ASN A C 1
ATOM 1261 O O . ASN A 1 158 ? -4.024 13.758 11.023 1.00 88.75 158 ASN A O 1
ATOM 1265 N N . THR A 1 159 ? -3.400 13.059 8.986 1.00 90.25 159 THR A N 1
ATOM 1266 C CA . THR A 1 159 ? -4.647 12.306 8.753 1.00 90.25 159 THR A CA 1
ATOM 1267 C C . THR A 1 159 ? -4.851 11.158 9.746 1.00 90.25 159 THR A C 1
ATOM 1269 O O . THR A 1 159 ? -5.967 10.945 10.211 1.00 90.25 159 THR A O 1
ATOM 1272 N N . LEU A 1 160 ? -3.788 10.437 10.119 1.00 90.75 160 LEU A N 1
ATOM 1273 C CA . LEU A 1 160 ? -3.870 9.323 11.069 1.00 90.75 160 LEU A CA 1
ATOM 1274 C C . LEU A 1 160 ? -4.051 9.797 12.515 1.00 90.75 160 LEU A C 1
ATOM 1276 O O . LEU A 1 160 ? -4.760 9.149 13.279 1.00 90.75 160 LEU A O 1
ATOM 1280 N N . VAL A 1 161 ? -3.453 10.932 12.884 1.00 93.75 161 VAL A N 1
ATOM 1281 C CA . VAL A 1 161 ? -3.681 11.586 14.179 1.00 93.75 161 VAL A CA 1
ATOM 1282 C C . VAL A 1 161 ? -5.140 12.020 14.286 1.00 93.75 161 VAL A C 1
ATOM 1284 O O . VAL A 1 161 ? -5.764 11.751 15.307 1.00 93.75 161 VAL A O 1
ATOM 1287 N N . LEU A 1 162 ? -5.711 12.610 13.228 1.00 94.62 162 LEU A N 1
ATOM 1288 C CA . LEU A 1 162 ? -7.136 12.957 13.180 1.00 94.62 162 LEU A CA 1
ATOM 1289 C C . LEU A 1 162 ? -8.034 11.717 13.299 1.00 94.62 162 LEU A C 1
ATOM 1291 O O . LEU A 1 162 ? -8.988 11.732 14.072 1.00 94.62 162 LEU A O 1
ATOM 1295 N N . LEU A 1 163 ? -7.716 10.632 12.582 1.00 93.75 163 LEU A N 1
ATOM 1296 C CA . LEU A 1 163 ? -8.465 9.374 12.667 1.00 93.75 163 LEU A CA 1
ATOM 1297 C C . LEU A 1 163 ? -8.412 8.772 14.077 1.00 93.75 163 LEU A C 1
ATOM 1299 O O . LEU A 1 163 ? -9.442 8.373 14.613 1.00 93.75 163 LEU A O 1
ATOM 1303 N N . GLY A 1 164 ? -7.229 8.724 14.690 1.00 94.50 164 GLY A N 1
ATOM 1304 C CA . GLY A 1 164 ? -7.082 8.232 16.055 1.00 94.50 164 GLY A CA 1
ATOM 1305 C C . GLY A 1 164 ? -7.794 9.124 17.073 1.00 94.50 164 GLY A C 1
ATOM 1306 O O . GLY A 1 164 ? -8.507 8.622 17.936 1.00 94.50 164 GLY A O 1
ATOM 1307 N N . ALA A 1 165 ? -7.700 10.448 16.934 1.00 94.44 165 ALA A N 1
ATOM 1308 C CA . ALA A 1 165 ? -8.449 11.376 17.776 1.00 94.44 165 ALA A CA 1
ATOM 1309 C C . ALA A 1 165 ? -9.965 11.146 17.659 1.00 94.44 165 ALA A C 1
ATOM 1311 O O . ALA A 1 165 ? -10.640 11.091 18.681 1.00 94.44 165 ALA A O 1
ATOM 1312 N N . LEU A 1 166 ? -10.487 10.925 16.446 1.00 94.81 166 LEU A N 1
ATOM 1313 C CA . LEU A 1 166 ? -11.897 10.600 16.216 1.00 94.81 166 LEU A CA 1
ATOM 1314 C C . LEU A 1 166 ? -12.310 9.278 16.884 1.00 94.81 166 LEU A C 1
ATOM 1316 O O . LEU A 1 166 ? -13.354 9.209 17.525 1.00 94.81 166 LEU A O 1
ATOM 1320 N N . ILE A 1 167 ? -11.499 8.222 16.770 1.00 94.50 167 ILE A N 1
ATOM 1321 C CA . ILE A 1 167 ? -11.787 6.944 17.441 1.00 94.50 167 ILE A CA 1
ATOM 1322 C C . ILE A 1 167 ? -11.786 7.138 18.961 1.00 94.50 167 ILE A C 1
ATOM 1324 O O . ILE A 1 167 ? -12.691 6.661 19.646 1.00 94.50 167 ILE A O 1
ATOM 1328 N N . THR A 1 168 ? -10.811 7.874 19.496 1.00 95.06 168 THR A N 1
ATOM 1329 C CA . THR A 1 168 ? -10.717 8.175 20.929 1.00 95.06 168 THR A CA 1
ATOM 1330 C C . THR A 1 168 ? -11.931 8.964 21.415 1.00 95.06 168 THR A C 1
ATOM 1332 O O . THR A 1 168 ? -12.490 8.623 22.451 1.00 95.06 168 THR A O 1
ATOM 1335 N N . THR A 1 169 ? -12.391 9.980 20.680 1.00 94.56 169 THR A N 1
ATOM 1336 C CA . THR A 1 169 ? -13.561 10.771 21.093 1.00 94.56 169 THR A CA 1
ATOM 1337 C C . THR A 1 169 ? -14.852 9.962 21.047 1.00 94.56 169 THR A C 1
ATOM 1339 O O . THR A 1 169 ? -15.642 10.045 21.986 1.00 94.56 169 THR A O 1
ATOM 1342 N N . VAL A 1 170 ? -15.064 9.140 20.012 1.00 94.06 170 VAL A N 1
ATOM 1343 C CA . VAL A 1 170 ? -16.276 8.310 19.914 1.00 94.06 170 VAL A CA 1
ATOM 1344 C C . VAL A 1 170 ? -16.282 7.214 20.982 1.00 94.06 170 VAL A C 1
ATOM 1346 O O . VAL A 1 170 ? -17.310 6.994 21.617 1.00 94.06 170 VAL A O 1
ATOM 1349 N N . THR A 1 171 ? -15.147 6.557 21.231 1.00 92.88 171 THR A N 1
ATOM 1350 C CA . THR A 1 171 ? -15.037 5.525 22.281 1.00 92.88 171 THR A CA 1
ATOM 1351 C C . THR A 1 171 ? -15.161 6.118 23.685 1.00 92.88 171 THR A C 1
ATOM 1353 O O . THR A 1 171 ? -15.856 5.559 24.533 1.00 92.88 171 THR A O 1
ATOM 1356 N N . PHE A 1 172 ? -14.586 7.297 23.930 1.00 92.56 172 PHE A N 1
ATOM 1357 C CA . PHE A 1 172 ? -14.780 8.032 25.179 1.00 92.56 172 PHE A CA 1
ATOM 1358 C C . PHE A 1 172 ? -16.257 8.386 25.398 1.00 92.56 172 PHE A C 1
ATOM 1360 O O . PHE A 1 172 ? -16.806 8.096 26.458 1.00 92.56 172 PHE A O 1
ATOM 1367 N N . ALA A 1 173 ? -16.933 8.930 24.380 1.00 93.44 173 ALA A N 1
ATOM 1368 C CA . ALA A 1 173 ? -18.360 9.239 24.451 1.00 93.44 173 ALA A CA 1
ATOM 1369 C C . ALA A 1 173 ? -19.219 7.982 24.687 1.00 93.44 173 ALA A C 1
ATOM 1371 O O . ALA A 1 173 ? -20.126 8.004 25.522 1.00 93.44 173 ALA A O 1
ATOM 1372 N N . ALA A 1 174 ? -18.903 6.869 24.017 1.00 90.88 174 ALA A N 1
ATOM 1373 C CA . ALA A 1 174 ? -19.555 5.573 24.224 1.00 90.88 174 ALA A CA 1
ATOM 1374 C C . ALA A 1 174 ? -19.393 5.062 25.668 1.00 90.88 174 ALA A C 1
ATOM 1376 O O . ALA A 1 174 ? -20.302 4.442 26.213 1.00 90.88 174 ALA A O 1
ATOM 1377 N N . GLY A 1 175 ? -18.272 5.385 26.321 1.00 87.06 175 GLY A N 1
ATOM 1378 C CA . GLY A 1 175 ? -18.026 5.067 27.727 1.00 87.06 175 GLY A CA 1
ATOM 1379 C C . GLY A 1 175 ? -18.939 5.798 28.719 1.00 87.06 175 GLY A C 1
ATOM 1380 O O . GLY A 1 175 ? -19.073 5.344 29.846 1.00 87.06 175 GLY A O 1
ATOM 1381 N N . PHE A 1 176 ? -19.595 6.894 28.330 1.00 86.06 176 PHE A N 1
ATOM 1382 C CA . PHE A 1 176 ? -20.574 7.601 29.177 1.00 86.06 176 PHE A CA 1
ATOM 1383 C C . PHE A 1 176 ? -22.013 7.484 28.665 1.00 86.06 176 PHE A C 1
ATOM 1385 O O . PHE A 1 176 ? -22.966 7.768 29.384 1.00 86.06 176 PHE A O 1
ATOM 1392 N N . THR A 1 177 ? -22.196 7.033 27.429 1.00 87.81 177 THR A N 1
ATOM 1393 C CA . THR A 1 177 ? -23.513 6.795 26.826 1.00 87.81 177 THR A CA 1
ATOM 1394 C C . THR A 1 177 ? -23.845 5.308 26.882 1.00 87.81 177 THR A C 1
ATOM 1396 O O . THR A 1 177 ? -24.020 4.633 25.870 1.00 87.81 177 THR A O 1
ATOM 1399 N N . MET A 1 178 ? -23.903 4.787 28.111 1.00 85.38 178 MET A N 1
ATOM 1400 C CA . MET A 1 178 ? -24.049 3.355 28.359 1.00 85.38 178 MET A CA 1
ATOM 1401 C C . MET A 1 178 ? -25.387 2.813 27.830 1.00 85.38 178 MET A C 1
ATOM 1403 O O . MET A 1 178 ? -26.451 3.328 28.201 1.00 85.38 178 MET A O 1
ATOM 1407 N N . PRO A 1 179 ? -25.376 1.729 27.033 1.00 83.56 179 PRO A N 1
ATOM 1408 C CA . PRO A 1 179 ? -26.604 1.092 26.585 1.00 83.56 179 PRO A CA 1
ATOM 1409 C C . PRO A 1 179 ? -27.344 0.487 27.787 1.00 83.56 179 PRO A C 1
ATOM 1411 O O . PRO A 1 179 ? -26.796 -0.320 28.536 1.00 83.56 179 PRO A O 1
ATOM 1414 N N . GLY A 1 180 ? -28.598 0.901 27.980 1.00 81.19 180 GLY A N 1
ATOM 1415 C CA . GLY A 1 180 ? -29.423 0.506 29.128 1.00 81.19 180 GLY A CA 1
ATOM 1416 C C . GLY A 1 180 ? -29.459 1.510 30.286 1.00 81.19 180 GLY A C 1
ATOM 1417 O O . GLY A 1 180 ? -30.276 1.338 31.190 1.00 81.19 180 GLY A O 1
ATOM 1418 N N . GLY A 1 181 ? -28.645 2.570 30.253 1.00 85.75 181 GLY A N 1
ATOM 1419 C CA . GLY A 1 181 ? -28.672 3.648 31.246 1.00 85.75 181 GLY A CA 1
ATOM 1420 C C . GLY A 1 181 ? -28.114 3.272 32.626 1.00 85.75 181 GLY A C 1
ATOM 1421 O O . GLY A 1 181 ? -27.417 2.268 32.795 1.00 85.75 181 GLY A O 1
ATOM 1422 N N . TYR A 1 182 ? -28.419 4.113 33.617 1.00 86.56 182 TYR A N 1
ATOM 1423 C CA . TYR A 1 182 ? -27.880 4.039 34.978 1.00 86.56 182 TYR A CA 1
ATOM 1424 C C . TYR A 1 182 ? -28.962 3.696 36.008 1.00 86.56 182 TYR A C 1
ATOM 1426 O O . TYR A 1 182 ? -30.114 4.107 35.881 1.00 86.56 182 TYR A O 1
ATOM 1434 N N . ASN A 1 183 ? -28.578 2.952 37.043 1.00 85.62 183 ASN A N 1
ATOM 1435 C CA . ASN A 1 183 ? -29.417 2.670 38.199 1.00 85.62 183 ASN A CA 1
ATOM 1436 C C . ASN A 1 183 ? -29.612 3.953 39.013 1.00 85.62 183 ASN A C 1
ATOM 1438 O O . ASN A 1 183 ? -28.640 4.568 39.456 1.00 85.62 183 ASN A O 1
ATOM 1442 N N . ASN A 1 1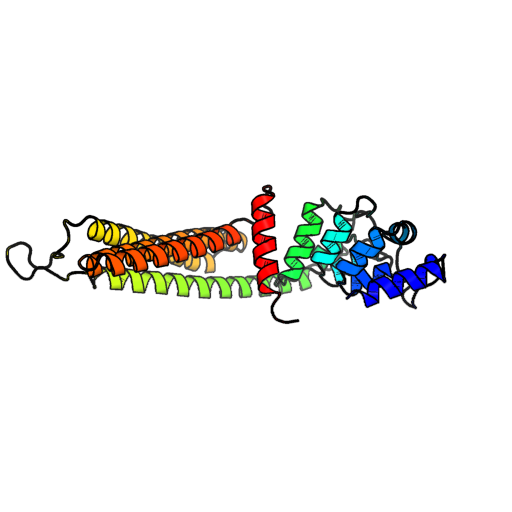84 ? -30.869 4.328 39.250 1.00 83.69 184 ASN A N 1
ATOM 1443 C CA . ASN A 1 184 ? -31.223 5.530 40.012 1.00 83.69 184 ASN A CA 1
ATOM 1444 C C . ASN A 1 184 ? -31.600 5.240 41.475 1.00 83.69 184 ASN A C 1
ATOM 1446 O O . ASN A 1 184 ? -31.782 6.180 42.248 1.00 83.69 184 ASN A O 1
ATOM 1450 N N . GLU A 1 185 ? -31.673 3.965 41.865 1.00 82.94 185 GLU A N 1
ATOM 1451 C CA . GLU A 1 185 ? -32.183 3.518 43.164 1.00 82.94 185 GLU A CA 1
ATOM 1452 C C . GLU A 1 185 ? -31.156 2.688 43.951 1.00 82.94 185 GLU A C 1
ATOM 1454 O O . GLU A 1 185 ? -30.349 1.946 43.382 1.00 82.94 185 GLU A O 1
ATOM 1459 N N . GLY A 1 186 ? -31.216 2.803 45.282 1.00 82.69 186 GLY A N 1
ATOM 1460 C CA . GLY A 1 186 ? -30.440 1.988 46.218 1.00 82.69 186 GLY A CA 1
ATOM 1461 C C . GLY A 1 186 ? -28.952 2.363 46.362 1.00 82.69 186 GLY A C 1
ATOM 1462 O O . GLY A 1 186 ? -28.506 3.398 45.862 1.00 82.69 186 GLY A O 1
ATOM 1463 N N . PRO A 1 187 ? -28.161 1.520 47.056 1.00 80.75 187 PRO A N 1
ATOM 1464 C CA . PRO A 1 187 ? -26.729 1.748 47.299 1.00 80.75 187 PRO A CA 1
ATOM 1465 C C . PRO A 1 187 ? -25.868 1.682 46.025 1.00 80.75 187 PRO A C 1
ATOM 1467 O O . PRO A 1 187 ? -24.736 2.151 46.020 1.00 80.75 187 PRO A O 1
ATOM 1470 N N . SER A 1 188 ? -26.405 1.138 44.930 1.00 81.06 188 SER A N 1
ATOM 1471 C CA . SER A 1 188 ? -25.762 1.039 43.611 1.00 81.06 188 SER A CA 1
ATOM 1472 C C . SER A 1 188 ? -26.114 2.198 42.665 1.00 81.06 188 SER A C 1
ATOM 1474 O O . SER A 1 188 ? -26.067 2.041 41.440 1.00 81.06 188 SER A O 1
ATOM 1476 N N . LYS A 1 189 ? -26.513 3.355 43.208 1.00 83.62 189 LYS A N 1
ATOM 1477 C CA . LYS A 1 189 ? -26.868 4.544 42.424 1.00 83.62 189 LYS A CA 1
ATOM 1478 C C . LYS A 1 189 ? -25.692 4.982 41.541 1.00 83.62 189 LYS A C 1
ATOM 1480 O O . LYS A 1 189 ? -24.579 5.158 42.023 1.00 83.62 189 LYS A O 1
ATOM 1485 N N . GLY A 1 190 ? -25.945 5.159 40.245 1.00 80.06 190 GLY A N 1
ATOM 1486 C CA . GLY A 1 190 ? -24.936 5.539 39.250 1.00 80.06 190 GLY A CA 1
ATOM 1487 C C . GLY A 1 190 ? -24.198 4.372 38.581 1.00 80.06 190 GLY A C 1
ATOM 1488 O O . GLY A 1 190 ? -23.411 4.610 37.668 1.00 80.06 190 GLY A O 1
ATOM 1489 N N . MET A 1 191 ? -24.456 3.113 38.962 1.00 83.88 191 MET A N 1
ATOM 1490 C CA . MET A 1 191 ? -23.951 1.951 38.214 1.00 83.88 191 MET A CA 1
ATOM 1491 C C . MET A 1 191 ? -24.790 1.672 36.964 1.00 83.88 191 MET A C 1
ATOM 1493 O O . MET A 1 191 ? -25.984 1.956 36.932 1.00 83.88 191 MET A O 1
ATOM 1497 N N . ALA A 1 192 ? -24.182 1.081 35.934 1.00 85.50 192 ALA A N 1
ATOM 1498 C CA . ALA A 1 192 ? -24.909 0.659 34.740 1.00 85.50 192 ALA A CA 1
ATOM 1499 C C . ALA A 1 192 ? -25.914 -0.461 35.064 1.00 85.50 192 ALA A C 1
ATOM 1501 O O . ALA A 1 192 ? -25.570 -1.446 35.721 1.00 85.50 192 ALA A O 1
ATOM 1502 N N . THR A 1 193 ? -27.142 -0.336 34.556 1.00 83.06 193 THR A N 1
ATOM 1503 C CA . THR A 1 193 ? -28.260 -1.261 34.840 1.00 83.06 193 THR A CA 1
ATOM 1504 C C . THR A 1 193 ? -27.990 -2.695 34.367 1.00 83.06 193 THR A C 1
ATOM 1506 O O . THR A 1 193 ? -28.490 -3.656 34.947 1.00 83.06 193 THR A O 1
ATOM 1509 N N . MET A 1 194 ? -27.184 -2.857 33.312 1.00 82.50 194 MET A N 1
ATOM 1510 C CA . MET A 1 194 ? -26.937 -4.137 32.637 1.00 82.50 194 MET A CA 1
ATOM 1511 C C . MET A 1 194 ? -25.543 -4.724 32.902 1.00 82.50 194 MET A C 1
ATOM 1513 O O . MET A 1 194 ? -25.094 -5.573 32.135 1.00 82.50 194 MET A O 1
ATOM 1517 N N . LEU A 1 195 ? -24.867 -4.324 33.988 1.00 81.38 195 LEU A N 1
ATOM 1518 C CA . LEU A 1 195 ? -23.483 -4.726 34.291 1.00 81.38 195 LEU A CA 1
ATOM 1519 C C . LEU A 1 195 ? -23.248 -6.252 34.305 1.00 81.38 195 LEU A C 1
ATOM 1521 O O . LEU A 1 195 ? -22.168 -6.728 33.955 1.00 81.38 195 LEU A O 1
ATOM 1525 N N . THR A 1 196 ? -24.260 -7.028 34.693 1.00 82.25 196 THR A N 1
ATOM 1526 C CA . THR A 1 196 ? -24.192 -8.496 34.781 1.00 82.25 196 THR A CA 1
ATOM 1527 C C . THR A 1 196 ? -24.350 -9.201 33.433 1.00 82.25 196 THR A C 1
ATOM 1529 O O . THR A 1 196 ? -24.057 -10.391 33.330 1.00 82.25 196 THR A O 1
ATOM 1532 N N . LYS A 1 197 ? -24.799 -8.502 32.382 1.00 86.81 197 LYS A N 1
ATOM 1533 C CA . LYS A 1 197 ? -24.967 -9.097 31.053 1.00 86.81 197 LYS A CA 1
ATOM 1534 C C . LYS A 1 197 ? -23.624 -9.186 30.334 1.00 86.81 197 LYS A C 1
ATOM 1536 O O . LYS A 1 197 ? -22.922 -8.188 30.183 1.00 86.81 197 LYS A O 1
ATOM 1541 N N . VAL A 1 198 ? -23.326 -10.364 29.785 1.00 85.69 198 VAL A N 1
ATOM 1542 C CA . VAL A 1 198 ? -22.084 -10.634 29.036 1.00 85.69 198 VAL A CA 1
ATOM 1543 C C . VAL A 1 198 ? -21.884 -9.644 27.882 1.00 85.69 198 VAL A C 1
ATOM 1545 O O . VAL A 1 198 ? -20.783 -9.138 27.697 1.00 85.69 198 VAL A O 1
ATOM 1548 N N . GLY A 1 199 ? -22.950 -9.292 27.152 1.00 84.94 199 GLY A N 1
ATOM 1549 C CA . GLY A 1 199 ? -22.873 -8.306 26.067 1.00 84.94 199 GLY A CA 1
ATOM 1550 C C . GLY A 1 199 ? -22.427 -6.916 26.537 1.00 84.94 199 GLY A C 1
ATOM 1551 O O . GLY A 1 199 ? -21.647 -6.255 25.858 1.00 84.94 199 GLY A O 1
ATOM 1552 N N . PHE A 1 200 ? -22.841 -6.497 27.737 1.00 89.88 200 PHE A N 1
ATOM 1553 C CA . PHE A 1 200 ? -22.420 -5.220 28.312 1.00 89.88 200 PHE A CA 1
ATOM 1554 C C . PHE A 1 200 ? -20.951 -5.248 28.762 1.00 89.88 200 PHE A C 1
ATOM 1556 O O . PHE A 1 200 ? -20.208 -4.299 28.525 1.00 89.88 200 PHE A O 1
ATOM 1563 N N . GLN A 1 201 ? -20.500 -6.356 29.355 1.00 90.56 201 GLN A N 1
ATOM 1564 C CA . GLN A 1 201 ? -19.091 -6.535 29.725 1.00 90.56 201 GLN A CA 1
ATOM 1565 C C . GLN A 1 201 ? -18.184 -6.534 28.489 1.00 90.56 201 GLN A C 1
ATOM 1567 O O . GLN A 1 201 ? -17.159 -5.851 28.476 1.00 90.56 201 GLN A O 1
ATOM 1572 N N . LEU A 1 202 ? -18.592 -7.237 27.426 1.00 91.31 202 LEU A N 1
ATOM 1573 C CA . LEU A 1 202 ? -17.872 -7.256 26.154 1.00 91.31 202 LEU A CA 1
ATOM 1574 C C . LEU A 1 202 ? -17.804 -5.857 25.530 1.00 91.31 202 LEU A C 1
ATOM 1576 O O . LEU A 1 202 ? -16.732 -5.438 25.102 1.00 91.31 202 LEU A O 1
ATOM 1580 N N . PHE A 1 203 ? -18.913 -5.109 25.545 1.00 92.81 203 PHE A N 1
ATOM 1581 C CA . PHE A 1 203 ? -18.947 -3.715 25.102 1.00 92.81 203 PHE A CA 1
ATOM 1582 C C . PHE A 1 203 ? -17.899 -2.857 25.827 1.00 92.81 203 PHE A C 1
ATOM 1584 O O . PHE A 1 203 ? -17.101 -2.190 25.168 1.00 92.81 203 PHE A O 1
ATOM 1591 N N . LEU A 1 204 ? -17.841 -2.915 27.162 1.00 92.75 204 LEU A N 1
ATOM 1592 C CA . LEU A 1 204 ? -16.884 -2.129 27.948 1.00 92.75 204 LEU A CA 1
ATOM 1593 C C . LEU A 1 204 ? -15.425 -2.511 27.672 1.00 92.75 204 LEU A C 1
ATOM 1595 O O . LEU A 1 204 ? -14.576 -1.633 27.494 1.00 92.75 204 LEU A O 1
ATOM 1599 N N . ILE A 1 205 ? -15.122 -3.808 27.612 1.00 93.75 205 ILE A N 1
ATOM 1600 C CA . ILE A 1 205 ? -13.762 -4.302 27.350 1.00 93.75 205 ILE A CA 1
ATOM 1601 C C . ILE A 1 205 ? -13.312 -3.891 25.943 1.00 93.75 205 ILE A C 1
ATOM 1603 O O . ILE A 1 205 ? -12.227 -3.339 25.767 1.00 93.75 205 ILE A O 1
ATOM 1607 N N . CYS A 1 206 ? -14.156 -4.095 24.931 1.00 94.44 206 CYS A N 1
ATOM 1608 C CA . CYS A 1 206 ? -13.837 -3.698 23.564 1.00 94.44 206 CYS A CA 1
ATOM 1609 C C . CYS A 1 206 ? -13.656 -2.180 23.439 1.00 94.44 206 CYS A C 1
ATOM 1611 O O . CYS A 1 206 ? -12.697 -1.729 22.812 1.00 94.44 206 CYS A O 1
ATOM 1613 N N . ASN A 1 207 ? -14.526 -1.391 24.074 1.00 94.62 207 ASN A N 1
ATOM 1614 C CA . ASN A 1 207 ? -14.467 0.066 24.016 1.00 94.62 207 ASN A CA 1
ATOM 1615 C C . ASN A 1 207 ? -13.211 0.633 24.704 1.00 94.62 207 ASN A C 1
ATOM 1617 O O . ASN A 1 207 ? -12.549 1.515 24.159 1.00 94.62 207 ASN A O 1
ATOM 1621 N N . THR A 1 208 ? -12.828 0.090 25.863 1.00 94.31 208 THR A N 1
ATOM 1622 C CA . THR A 1 208 ? -11.605 0.504 26.575 1.00 94.31 208 THR A CA 1
ATOM 1623 C C . THR A 1 208 ? -10.342 0.151 25.796 1.00 94.31 208 THR A C 1
ATOM 1625 O O . THR A 1 208 ? -9.465 1.002 25.639 1.00 94.31 208 THR A O 1
ATOM 1628 N N . ILE A 1 209 ? -10.253 -1.060 25.234 1.00 95.31 209 ILE A N 1
ATOM 1629 C CA . ILE A 1 209 ? -9.107 -1.455 24.403 1.00 95.31 209 ILE A CA 1
ATOM 1630 C C . ILE A 1 209 ? -9.029 -0.585 23.142 1.00 95.31 209 ILE A C 1
ATOM 1632 O O . ILE A 1 209 ? -7.936 -0.142 22.778 1.00 95.31 209 ILE A O 1
ATOM 1636 N N . ALA A 1 210 ? -10.163 -0.288 22.498 1.00 95.75 210 ALA A N 1
ATOM 1637 C CA . ALA A 1 210 ? -10.211 0.607 21.343 1.00 95.75 210 ALA A CA 1
ATOM 1638 C C . ALA A 1 210 ? -9.694 2.014 21.685 1.00 95.75 210 ALA A C 1
ATOM 1640 O O . ALA A 1 210 ? -8.858 2.561 20.965 1.00 95.75 210 ALA A O 1
ATOM 1641 N N . MET A 1 211 ? -10.121 2.564 22.823 1.00 95.25 211 MET A N 1
ATOM 1642 C CA . MET A 1 211 ? -9.690 3.880 23.288 1.00 95.25 211 MET A CA 1
ATOM 1643 C C . MET A 1 211 ? -8.183 3.918 23.580 1.00 95.25 211 MET A C 1
ATOM 1645 O O . MET A 1 211 ? -7.473 4.761 23.032 1.00 95.25 211 MET A O 1
ATOM 1649 N N . TYR A 1 212 ? -7.659 2.990 24.390 1.00 95.75 212 TYR A N 1
ATOM 1650 C CA . TYR A 1 212 ? -6.235 2.985 24.749 1.00 95.75 212 TYR A CA 1
ATOM 1651 C C . TYR A 1 212 ? -5.323 2.719 23.549 1.00 95.75 212 TYR A C 1
ATOM 1653 O O . TYR A 1 212 ? -4.311 3.402 23.391 1.00 95.75 212 TYR A O 1
ATOM 1661 N N . SER A 1 213 ? -5.679 1.771 22.675 1.00 95.69 213 SER A N 1
ATOM 1662 C CA . SER A 1 213 ? -4.897 1.500 21.459 1.00 95.69 213 SER A CA 1
ATOM 1663 C C . SER A 1 213 ? -4.856 2.710 20.522 1.00 95.69 213 SER A C 1
ATOM 1665 O O . SER A 1 213 ? -3.791 3.023 19.986 1.00 95.69 213 SER A O 1
ATOM 1667 N N . SER A 1 214 ? -5.964 3.448 20.393 1.00 96.94 214 SER A N 1
ATOM 1668 C CA . SER A 1 214 ? -6.015 4.696 19.627 1.00 96.94 214 SER A CA 1
ATOM 1669 C C . SER A 1 214 ? -5.170 5.811 20.255 1.00 96.94 214 SER A C 1
ATOM 1671 O O . SER A 1 214 ? -4.383 6.460 19.562 1.00 96.94 214 SER A O 1
ATOM 1673 N N . ILE A 1 215 ? -5.250 6.003 21.577 1.00 95.62 215 ILE A N 1
ATOM 1674 C CA . ILE A 1 215 ? -4.425 6.987 22.296 1.00 95.62 215 ILE A CA 1
ATOM 1675 C C . ILE A 1 215 ? -2.938 6.686 22.091 1.00 95.62 215 ILE A C 1
ATOM 1677 O O . ILE A 1 215 ? -2.196 7.569 21.666 1.00 95.62 215 ILE A O 1
ATOM 1681 N N . ILE A 1 216 ? -2.502 5.440 22.296 1.00 95.12 216 ILE A N 1
ATOM 1682 C CA . ILE A 1 216 ? -1.099 5.052 22.081 1.00 95.12 216 ILE A CA 1
ATOM 1683 C C . ILE A 1 216 ? -0.693 5.319 20.626 1.00 95.12 216 ILE A C 1
ATOM 1685 O O . ILE A 1 216 ? 0.350 5.925 20.390 1.00 95.12 216 ILE A O 1
ATOM 1689 N N . ALA A 1 217 ? -1.534 4.957 19.650 1.00 94.94 217 ALA A N 1
ATOM 1690 C CA . ALA A 1 217 ? -1.248 5.202 18.239 1.00 94.94 217 ALA A CA 1
ATOM 1691 C C . ALA A 1 217 ? -1.063 6.695 17.922 1.00 94.94 217 ALA A C 1
ATOM 1693 O O . ALA A 1 217 ? -0.106 7.052 17.231 1.00 94.94 217 ALA A O 1
ATOM 1694 N N . THR A 1 218 ? -1.953 7.558 18.428 1.00 94.06 218 THR A N 1
ATOM 1695 C CA . THR A 1 218 ? -1.877 9.016 18.231 1.00 94.06 218 THR A CA 1
ATOM 1696 C C . THR A 1 218 ? -0.650 9.620 18.900 1.00 94.06 218 THR A C 1
ATOM 1698 O O . THR A 1 218 ? 0.055 10.398 18.265 1.00 94.06 218 THR A O 1
ATOM 1701 N N . VAL A 1 219 ? -0.328 9.215 20.131 1.00 93.81 219 VAL A N 1
ATOM 1702 C CA . VAL A 1 219 ? 0.874 9.675 20.837 1.00 93.81 219 VAL A CA 1
ATOM 1703 C C . VAL A 1 219 ? 2.132 9.242 20.088 1.00 93.81 219 VAL A C 1
ATOM 1705 O O . VAL A 1 219 ? 2.997 10.073 19.832 1.00 93.81 219 VAL A O 1
ATOM 1708 N N . THR A 1 220 ? 2.220 7.984 19.646 1.00 91.31 220 THR A N 1
ATOM 1709 C CA . THR A 1 220 ? 3.341 7.508 18.819 1.00 91.31 220 THR A CA 1
ATOM 1710 C C . THR A 1 220 ? 3.478 8.316 17.523 1.00 91.31 220 THR A C 1
ATOM 1712 O O . THR A 1 220 ? 4.592 8.672 17.146 1.00 91.31 220 THR A O 1
ATOM 1715 N N . LEU A 1 221 ? 2.369 8.673 16.865 1.00 91.50 221 LEU A N 1
ATOM 1716 C CA . LEU A 1 221 ? 2.381 9.512 15.659 1.00 91.50 221 LEU A CA 1
ATOM 1717 C C . LEU A 1 221 ? 2.824 10.953 15.933 1.00 91.50 221 LEU A C 1
ATOM 1719 O O . LEU A 1 221 ? 3.527 11.534 15.109 1.00 91.50 221 LEU A O 1
ATOM 1723 N N . ILE A 1 222 ? 2.429 11.527 17.070 1.00 90.38 222 ILE A N 1
ATOM 1724 C CA . ILE A 1 222 ? 2.855 12.865 17.497 1.00 90.38 222 ILE A CA 1
ATOM 1725 C C . ILE A 1 222 ? 4.356 12.861 17.797 1.00 90.38 222 ILE A C 1
ATOM 1727 O O . ILE A 1 222 ? 5.079 13.716 17.293 1.00 90.38 222 ILE A O 1
ATOM 1731 N N . LEU A 1 223 ? 4.844 11.862 18.540 1.00 87.25 223 LEU A N 1
ATOM 1732 C CA . LEU A 1 223 ? 6.272 11.702 18.832 1.00 87.25 223 LEU A CA 1
ATOM 1733 C C . LEU A 1 223 ? 7.095 11.499 17.553 1.00 87.25 223 LEU A C 1
ATOM 1735 O O . LEU A 1 223 ? 8.196 12.035 17.435 1.00 87.25 223 LEU A O 1
ATOM 1739 N N . ALA A 1 224 ? 6.539 10.805 16.557 1.00 87.06 224 ALA A N 1
ATOM 1740 C CA . ALA A 1 224 ? 7.185 10.609 15.265 1.00 87.06 224 ALA A CA 1
ATOM 1741 C C . ALA A 1 224 ? 7.448 11.925 14.513 1.00 87.06 224 ALA A C 1
ATOM 1743 O O . ALA A 1 224 ? 8.396 11.990 13.736 1.00 87.06 224 ALA A O 1
ATOM 1744 N N . GLN A 1 225 ? 6.665 12.988 14.750 1.00 84.31 225 GLN A N 1
ATOM 1745 C CA . GLN A 1 225 ? 6.868 14.282 14.081 1.00 84.31 225 GLN A CA 1
ATOM 1746 C C . GLN A 1 225 ? 8.185 14.969 14.460 1.00 84.31 225 GLN A C 1
ATOM 1748 O O . GLN A 1 225 ? 8.658 15.819 13.703 1.00 84.31 225 GLN A O 1
ATOM 1753 N N . PHE A 1 226 ? 8.759 14.611 15.609 1.00 79.88 226 PHE A N 1
ATOM 1754 C CA . PHE A 1 226 ? 10.014 15.166 16.114 1.00 79.88 226 PHE A CA 1
ATOM 1755 C C . PHE A 1 226 ? 11.236 14.296 15.779 1.00 79.88 226 PHE A C 1
ATOM 1757 O O . PHE A 1 226 ? 12.360 14.709 16.049 1.00 79.88 226 PHE A O 1
ATOM 1764 N N . GLY A 1 227 ? 11.029 13.099 15.219 1.00 73.12 227 GLY A N 1
ATOM 1765 C CA . GLY A 1 227 ? 12.078 12.104 14.993 1.00 73.12 227 GLY A CA 1
ATOM 1766 C C . GLY A 1 227 ? 12.659 12.079 13.577 1.00 73.12 227 GLY A C 1
ATOM 1767 O O . GLY A 1 227 ? 12.146 12.700 12.644 1.00 73.12 227 GLY A O 1
ATOM 1768 N N . ASP A 1 228 ? 13.726 11.296 13.411 1.00 77.19 228 ASP A N 1
ATOM 1769 C CA . ASP A 1 228 ? 14.337 10.999 12.113 1.00 77.19 228 ASP A CA 1
ATOM 1770 C C . ASP A 1 228 ? 13.396 10.240 11.164 1.00 77.19 228 ASP A C 1
ATOM 1772 O O . ASP A 1 228 ? 12.440 9.588 11.583 1.00 77.19 228 ASP A O 1
ATOM 1776 N N . ILE A 1 229 ? 13.704 10.265 9.860 1.00 72.12 229 ILE A N 1
ATOM 1777 C CA . ILE A 1 229 ? 12.887 9.622 8.811 1.00 72.12 229 ILE A CA 1
ATOM 1778 C C . ILE A 1 229 ? 12.752 8.103 9.032 1.00 72.12 229 ILE A C 1
ATOM 1780 O O . ILE A 1 229 ? 11.692 7.543 8.759 1.00 72.12 229 ILE A O 1
ATOM 1784 N N . ASP A 1 230 ? 13.776 7.429 9.555 1.00 73.75 230 ASP A N 1
ATOM 1785 C CA . ASP A 1 230 ? 13.703 5.986 9.819 1.00 73.75 230 ASP A CA 1
ATOM 1786 C C . ASP A 1 230 ? 12.783 5.669 11.008 1.00 73.75 230 ASP A C 1
ATOM 1788 O O . ASP A 1 230 ? 11.954 4.754 10.940 1.00 73.75 230 ASP A O 1
ATOM 1792 N N . LEU A 1 231 ? 12.847 6.489 12.062 1.00 76.50 231 LEU A N 1
ATOM 1793 C CA . LEU A 1 231 ? 11.941 6.398 13.207 1.00 76.50 231 LEU A CA 1
ATOM 1794 C C . LEU A 1 231 ? 10.498 6.737 12.801 1.00 76.50 231 LEU A C 1
ATOM 1796 O O . LEU A 1 231 ? 9.565 6.073 13.243 1.00 76.50 231 LEU A O 1
ATOM 1800 N N . LEU A 1 232 ? 10.318 7.711 11.905 1.00 79.38 232 LEU A N 1
ATOM 1801 C CA . LEU A 1 232 ? 9.033 8.120 11.334 1.00 79.38 232 LEU A CA 1
ATOM 1802 C C . LEU A 1 232 ? 8.329 6.961 10.622 1.00 79.38 232 LEU A C 1
ATOM 1804 O O . LEU A 1 232 ? 7.144 6.714 10.844 1.00 79.38 232 LEU A O 1
ATOM 1808 N N . VAL A 1 233 ? 9.061 6.236 9.769 1.00 77.38 233 VAL A N 1
ATOM 1809 C CA . VAL A 1 233 ? 8.528 5.086 9.026 1.00 77.38 233 VAL A CA 1
ATOM 1810 C C . VAL A 1 233 ? 8.181 3.940 9.979 1.00 77.38 233 VAL A C 1
ATOM 1812 O O . VAL A 1 233 ? 7.117 3.330 9.833 1.00 77.38 233 VAL A O 1
ATOM 1815 N N . ALA A 1 234 ? 9.034 3.666 10.971 1.00 78.56 234 ALA A N 1
ATOM 1816 C CA . ALA A 1 234 ? 8.769 2.648 11.986 1.00 78.56 234 ALA A CA 1
ATOM 1817 C C . ALA A 1 234 ? 7.523 2.988 12.823 1.00 78.56 234 ALA A C 1
ATOM 1819 O O . ALA A 1 234 ? 6.618 2.160 12.949 1.00 78.56 234 ALA A O 1
ATOM 1820 N N . ALA A 1 235 ? 7.432 4.223 13.318 1.00 85.19 235 ALA A N 1
ATOM 1821 C CA . ALA A 1 235 ? 6.298 4.719 14.090 1.00 85.19 235 ALA A CA 1
ATOM 1822 C C . ALA A 1 235 ? 4.994 4.677 13.283 1.00 85.19 235 ALA A C 1
ATOM 1824 O O . ALA A 1 235 ? 3.984 4.184 13.776 1.00 85.19 235 ALA A O 1
ATOM 1825 N N . LEU A 1 236 ? 5.017 5.090 12.012 1.00 84.94 236 LEU A N 1
ATOM 1826 C CA . LEU A 1 236 ? 3.861 4.994 11.116 1.00 84.94 236 LEU A CA 1
ATOM 1827 C C . LEU A 1 236 ? 3.357 3.561 10.958 1.00 84.94 236 LEU A C 1
ATOM 1829 O O . LEU A 1 236 ? 2.148 3.329 10.969 1.00 84.94 236 LEU A O 1
ATOM 1833 N N . ARG A 1 237 ? 4.268 2.594 10.813 1.00 83.62 237 ARG A N 1
ATOM 1834 C CA . ARG A 1 237 ? 3.901 1.180 10.687 1.00 83.62 237 ARG A CA 1
ATOM 1835 C C . ARG A 1 237 ? 3.266 0.648 11.972 1.00 83.62 237 ARG A C 1
ATOM 1837 O O . ARG A 1 237 ? 2.243 -0.032 11.901 1.00 83.62 237 ARG A O 1
ATOM 1844 N N . MET A 1 238 ? 3.841 0.994 13.124 1.00 85.81 238 MET A N 1
ATOM 1845 C CA . MET A 1 238 ? 3.320 0.612 14.440 1.00 85.81 238 MET A CA 1
ATOM 1846 C C . MET A 1 238 ? 1.948 1.235 14.713 1.00 85.81 238 MET A C 1
ATOM 1848 O O . MET A 1 238 ? 1.009 0.526 15.072 1.00 85.81 238 MET A O 1
ATOM 1852 N N . SER A 1 239 ? 1.790 2.534 14.468 1.00 90.12 239 SER A N 1
ATOM 1853 C CA . SER A 1 239 ? 0.519 3.228 14.670 1.00 90.12 239 SER A CA 1
ATOM 1854 C C . SER A 1 239 ? -0.574 2.746 13.721 1.00 90.12 239 SER A C 1
ATOM 1856 O O . SER A 1 239 ? -1.728 2.674 14.130 1.00 90.12 239 SER A O 1
ATOM 1858 N N . LEU A 1 240 ? -0.242 2.350 12.485 1.00 88.12 240 LEU A N 1
ATOM 1859 C CA . LEU A 1 240 ? -1.220 1.752 11.568 1.00 88.12 240 LEU A CA 1
ATOM 1860 C C . LEU A 1 240 ? -1.781 0.431 12.122 1.00 88.12 240 LEU A C 1
ATOM 1862 O O . LEU A 1 240 ? -2.970 0.161 11.972 1.00 88.12 240 LEU A O 1
ATOM 1866 N N . LEU A 1 241 ? -0.943 -0.388 12.767 1.00 88.19 241 LEU A N 1
ATOM 1867 C CA . LEU A 1 241 ? -1.378 -1.633 13.406 1.00 88.19 241 LEU A CA 1
ATOM 1868 C C . LEU A 1 241 ? -2.261 -1.355 14.629 1.00 88.19 241 LEU A C 1
ATOM 1870 O O . LEU A 1 241 ? -3.313 -1.970 14.776 1.00 88.19 241 LEU A O 1
ATOM 1874 N N . LEU A 1 242 ? -1.866 -0.404 15.476 1.00 91.44 242 LEU A N 1
ATOM 1875 C CA . LEU A 1 242 ? -2.644 -0.024 16.656 1.00 91.44 242 LEU A CA 1
ATOM 1876 C C . LEU A 1 242 ? -4.005 0.586 16.286 1.00 91.44 242 LEU A C 1
ATOM 1878 O O . LEU A 1 242 ? -5.009 0.221 16.888 1.00 91.44 242 LEU A O 1
ATO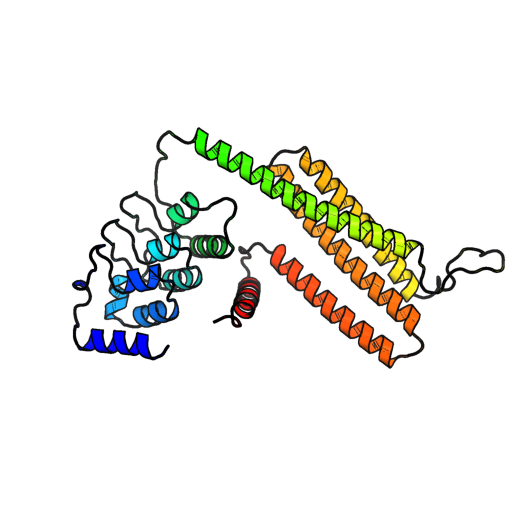M 1882 N N . LEU A 1 243 ? -4.067 1.441 15.259 1.00 92.06 243 LEU A N 1
ATOM 1883 C CA . LEU A 1 243 ? -5.331 1.981 14.741 1.00 92.06 243 LEU A CA 1
ATOM 1884 C C . LEU A 1 243 ? -6.219 0.893 14.130 1.00 92.06 243 LEU A C 1
ATOM 1886 O O . LEU A 1 243 ? -7.440 0.956 14.261 1.00 92.06 243 LEU A O 1
ATOM 1890 N N . ALA A 1 244 ? -5.627 -0.119 13.491 1.00 89.94 244 ALA A N 1
ATOM 1891 C CA . ALA A 1 244 ? -6.379 -1.266 12.992 1.00 89.94 244 ALA A CA 1
ATOM 1892 C C . ALA A 1 244 ? -7.028 -2.050 14.139 1.00 89.94 244 ALA A C 1
ATOM 1894 O O . ALA A 1 244 ? -8.226 -2.335 14.096 1.00 89.94 244 ALA A O 1
ATOM 1895 N N . ILE A 1 245 ? -6.259 -2.334 15.196 1.00 90.75 245 ILE A N 1
ATOM 1896 C CA . ILE A 1 245 ? -6.780 -2.958 16.416 1.00 90.75 245 ILE A CA 1
ATOM 1897 C C . ILE A 1 245 ? -7.907 -2.093 16.992 1.00 90.75 245 ILE A C 1
ATOM 1899 O O . ILE A 1 245 ? -8.999 -2.607 17.220 1.00 90.75 245 ILE A O 1
ATOM 1903 N N . ALA A 1 246 ? -7.703 -0.779 17.120 1.00 94.06 246 ALA A N 1
ATOM 1904 C CA . ALA A 1 246 ? -8.712 0.136 17.646 1.00 94.06 246 ALA A CA 1
ATOM 1905 C C . ALA A 1 246 ? -10.033 0.082 16.860 1.00 94.06 246 ALA A C 1
ATOM 1907 O O . ALA A 1 246 ? -11.098 -0.065 17.455 1.00 94.06 246 ALA A O 1
ATOM 1908 N N . LEU A 1 247 ? -9.971 0.124 15.525 1.00 91.38 247 LEU A N 1
ATOM 1909 C CA . LEU A 1 247 ? -11.152 0.073 14.655 1.00 91.38 247 LEU A CA 1
ATOM 1910 C C . LEU A 1 247 ? -11.887 -1.270 14.730 1.00 91.38 247 LEU A C 1
ATOM 1912 O O . LEU A 1 247 ? -13.116 -1.295 14.762 1.00 91.38 247 LEU A O 1
ATOM 1916 N N . THR A 1 248 ? -11.157 -2.386 14.794 1.00 90.94 248 THR A N 1
ATOM 1917 C CA . THR A 1 248 ? -11.781 -3.713 14.941 1.00 90.94 248 THR A CA 1
ATOM 1918 C C . THR A 1 248 ? -12.457 -3.882 16.303 1.00 90.94 248 THR A C 1
ATOM 1920 O O . THR A 1 248 ? -13.590 -4.358 16.369 1.00 90.94 248 THR A O 1
ATOM 1923 N N . MET A 1 249 ? -11.815 -3.425 17.382 1.00 92.56 249 MET A N 1
ATOM 1924 C CA . MET A 1 249 ? -12.390 -3.453 18.730 1.00 92.56 249 MET A CA 1
ATOM 1925 C C . MET A 1 249 ? -13.603 -2.524 18.837 1.00 92.56 249 MET A C 1
ATOM 1927 O O . MET A 1 249 ? -14.616 -2.906 19.414 1.00 92.56 249 MET A O 1
ATOM 1931 N N . MET A 1 250 ? -13.551 -1.346 18.214 1.00 92.00 250 MET A N 1
ATOM 1932 C CA . MET A 1 250 ? -14.679 -0.417 18.150 1.00 92.00 250 MET A CA 1
ATOM 1933 C C . MET A 1 250 ? -15.881 -1.021 17.409 1.00 92.00 250 MET A C 1
ATOM 1935 O O . MET A 1 250 ? -17.010 -0.915 17.885 1.00 92.00 250 MET A O 1
ATOM 1939 N N . ALA A 1 251 ? -15.655 -1.710 16.286 1.00 90.94 251 ALA A N 1
ATOM 1940 C CA . ALA A 1 251 ? -16.717 -2.414 15.566 1.00 90.94 251 ALA A CA 1
ATOM 1941 C C . ALA A 1 251 ? -17.358 -3.522 16.423 1.00 90.94 251 ALA A C 1
ATOM 1943 O O . ALA A 1 251 ? -18.583 -3.645 16.455 1.00 90.94 251 ALA A O 1
ATOM 1944 N N . MET A 1 252 ? -16.551 -4.288 17.170 1.00 89.88 252 MET A N 1
ATOM 1945 C CA . MET A 1 252 ? -17.063 -5.293 18.112 1.00 89.88 252 MET A CA 1
ATOM 1946 C C . MET A 1 252 ? -17.847 -4.670 19.272 1.00 89.88 252 MET A C 1
ATOM 1948 O O . MET A 1 252 ? -18.884 -5.208 19.655 1.00 89.88 252 MET A O 1
ATOM 1952 N N . ALA A 1 253 ? -17.409 -3.520 19.796 1.00 91.81 253 ALA A N 1
ATOM 1953 C CA . ALA A 1 253 ? -18.145 -2.791 20.826 1.00 91.81 253 ALA A CA 1
ATOM 1954 C C . ALA A 1 253 ? -19.532 -2.363 20.318 1.00 91.81 253 ALA A C 1
ATOM 1956 O O . ALA A 1 253 ? -20.533 -2.601 20.990 1.00 91.81 253 ALA A O 1
ATOM 1957 N N . ILE A 1 254 ? -19.614 -1.807 19.104 1.00 88.88 254 ILE A N 1
ATOM 1958 C CA . ILE A 1 254 ? -20.896 -1.427 18.490 1.00 88.88 254 ILE A CA 1
ATOM 1959 C C . ILE A 1 254 ? -21.805 -2.650 18.325 1.00 88.88 254 ILE A C 1
ATOM 1961 O O . ILE A 1 254 ? -22.975 -2.586 18.696 1.00 88.88 254 ILE A O 1
ATOM 1965 N N . ALA A 1 255 ? -21.277 -3.775 17.835 1.00 88.69 255 ALA A N 1
ATOM 1966 C CA . ALA A 1 255 ? -22.056 -5.004 17.690 1.00 88.69 255 ALA A CA 1
ATOM 1967 C C . ALA A 1 255 ? -22.624 -5.491 19.038 1.00 88.69 255 ALA A C 1
ATOM 1969 O O . ALA A 1 255 ? -23.811 -5.804 19.128 1.00 88.69 255 ALA A O 1
ATOM 1970 N N . ALA A 1 256 ? -21.807 -5.487 20.096 1.00 89.50 256 ALA A N 1
ATOM 1971 C CA . ALA A 1 256 ? -22.227 -5.879 21.441 1.00 89.50 256 ALA A CA 1
ATOM 1972 C C . ALA A 1 256 ? -23.276 -4.920 22.039 1.00 89.50 256 ALA A C 1
ATOM 1974 O O . ALA A 1 256 ? -24.242 -5.363 22.662 1.00 89.50 256 ALA A O 1
ATOM 1975 N N . ALA A 1 257 ? -23.125 -3.610 21.820 1.00 88.62 257 ALA A N 1
ATOM 1976 C CA . ALA A 1 257 ? -24.092 -2.609 22.267 1.00 88.62 257 ALA A CA 1
ATOM 1977 C C . ALA A 1 257 ? -25.447 -2.764 21.561 1.00 88.62 257 ALA A C 1
ATOM 1979 O O . ALA A 1 257 ? -26.496 -2.711 22.204 1.00 88.62 257 ALA A O 1
ATOM 1980 N N . VAL A 1 258 ? -25.434 -2.984 20.246 1.00 86.62 258 VAL A N 1
ATOM 1981 C CA . VAL A 1 258 ? -26.650 -3.172 19.445 1.00 86.62 258 VAL A CA 1
ATOM 1982 C C . VAL A 1 258 ? -27.386 -4.449 19.847 1.00 86.62 258 VAL A C 1
ATOM 1984 O O . VAL A 1 258 ? -28.603 -4.408 20.038 1.00 86.62 258 VAL A O 1
ATOM 1987 N N . ASP A 1 259 ? -26.665 -5.557 20.038 1.00 83.88 259 ASP A N 1
ATOM 1988 C CA . ASP A 1 259 ? -27.250 -6.816 20.517 1.00 83.88 259 ASP A CA 1
ATOM 1989 C C . ASP A 1 259 ? -27.929 -6.636 21.886 1.00 83.88 259 ASP A C 1
ATOM 1991 O O . ASP A 1 259 ? -29.061 -7.078 22.099 1.00 83.88 259 ASP A O 1
ATOM 1995 N N . LEU A 1 260 ? -27.303 -5.870 22.786 1.00 86.62 260 LEU A N 1
ATOM 1996 C CA . LEU A 1 260 ? -27.869 -5.559 24.097 1.00 86.62 260 LEU A CA 1
ATOM 1997 C C . LEU A 1 260 ? -29.204 -4.800 23.994 1.00 86.62 260 LEU A C 1
ATOM 1999 O O . LEU A 1 260 ? -30.176 -5.166 24.665 1.00 86.62 260 LEU A O 1
ATOM 2003 N N . VAL A 1 261 ? -29.261 -3.770 23.140 1.00 86.06 261 VAL A N 1
ATOM 2004 C CA . VAL A 1 261 ? -30.442 -2.905 22.950 1.00 86.06 261 VAL A CA 1
ATOM 2005 C C . VAL A 1 261 ? -31.586 -3.651 22.259 1.00 86.06 261 VAL A C 1
ATOM 2007 O O . VAL A 1 261 ? -32.748 -3.496 22.636 1.00 86.06 261 VAL A O 1
ATOM 2010 N N . VAL A 1 262 ? -31.271 -4.483 21.266 1.00 85.94 262 VAL A N 1
ATOM 2011 C CA . VAL A 1 262 ? -32.257 -5.131 20.388 1.00 85.94 262 VAL A CA 1
ATOM 2012 C C . VAL A 1 262 ? -32.605 -6.558 20.837 1.00 85.94 262 VAL A C 1
ATOM 2014 O O . VAL A 1 262 ? -33.465 -7.202 20.242 1.00 85.94 262 VAL A O 1
ATOM 2017 N N . SER A 1 263 ? -32.035 -7.035 21.947 1.00 77.75 263 SER A N 1
ATOM 2018 C CA . SER A 1 263 ? -32.191 -8.404 22.476 1.00 77.75 263 SER A CA 1
ATOM 2019 C C . SER A 1 263 ? -33.630 -8.953 22.562 1.00 77.75 263 SER A C 1
ATOM 2021 O O . SER A 1 263 ? -33.823 -10.169 22.548 1.00 77.75 263 SER A O 1
ATOM 2023 N N . LYS A 1 264 ? -34.662 -8.097 22.609 1.00 83.12 264 LYS A N 1
ATOM 2024 C CA . LYS A 1 264 ? -36.078 -8.514 22.577 1.00 83.12 264 LYS A CA 1
ATOM 2025 C C . LYS A 1 264 ? -36.563 -8.976 21.193 1.00 83.12 264 LYS A C 1
ATOM 2027 O O . LYS A 1 264 ? -37.444 -9.827 21.116 1.00 83.12 264 LYS A O 1
ATOM 2032 N N . LEU A 1 265 ? -36.006 -8.439 20.105 1.00 88.38 265 LEU A N 1
ATOM 2033 C CA . LEU A 1 265 ? -36.386 -8.747 18.723 1.00 88.38 265 LEU A CA 1
ATOM 2034 C C . LEU A 1 265 ? -35.285 -9.566 18.044 1.00 88.38 265 LEU A C 1
ATOM 2036 O O . LEU A 1 265 ? -34.394 -9.024 17.392 1.00 88.38 265 LEU A O 1
ATOM 2040 N N . LYS A 1 266 ? -35.380 -10.896 18.159 1.00 85.62 266 LYS A N 1
ATOM 2041 C CA . LYS A 1 266 ? -34.353 -11.825 17.656 1.00 85.62 266 LYS A CA 1
ATOM 2042 C C . LYS A 1 266 ? -34.035 -11.636 16.169 1.00 85.62 266 LYS A C 1
ATOM 2044 O O . LYS A 1 266 ? -32.867 -11.659 15.806 1.00 85.62 266 LYS A O 1
ATOM 2049 N N . TRP A 1 267 ? -35.042 -11.420 15.314 1.00 88.69 267 TRP A N 1
ATOM 2050 C CA . TRP A 1 267 ? -34.817 -11.230 13.872 1.00 88.69 267 TRP A CA 1
ATOM 2051 C C . TRP A 1 267 ? -33.932 -10.005 13.595 1.00 88.69 267 TRP A C 1
ATOM 2053 O O . TRP A 1 267 ? -32.966 -10.099 12.841 1.00 88.69 267 TRP A O 1
ATOM 2063 N N . LEU A 1 268 ? -34.212 -8.885 14.271 1.00 82.69 268 LEU A N 1
ATOM 2064 C CA . LEU A 1 268 ? -33.470 -7.641 14.106 1.00 82.69 268 LEU A CA 1
ATOM 2065 C C . LEU A 1 268 ? -32.047 -7.792 14.661 1.00 82.69 268 LEU A C 1
ATOM 2067 O O . LEU A 1 268 ? -31.090 -7.428 13.980 1.00 82.69 268 LEU A O 1
ATOM 2071 N N . ALA A 1 269 ? -31.892 -8.431 15.825 1.00 83.38 269 ALA A N 1
ATOM 2072 C CA . ALA A 1 269 ? -30.584 -8.740 16.403 1.00 83.38 269 ALA A CA 1
ATOM 2073 C C . ALA A 1 269 ? -29.713 -9.588 15.455 1.00 83.38 269 ALA A C 1
ATOM 2075 O O . ALA A 1 269 ? -28.577 -9.213 15.168 1.00 83.38 269 ALA A O 1
ATOM 2076 N N . TYR A 1 270 ? -30.257 -10.670 14.877 1.00 85.88 270 TYR A N 1
ATOM 2077 C CA . TYR A 1 270 ? -29.518 -11.503 13.919 1.00 85.88 270 TYR A CA 1
ATOM 2078 C C . TYR A 1 270 ? -29.117 -10.733 12.656 1.00 85.88 270 TYR A C 1
ATOM 2080 O O . TYR A 1 270 ? -27.973 -10.848 12.218 1.00 85.88 270 TYR A O 1
ATOM 2088 N N . THR A 1 271 ? -30.011 -9.920 12.078 1.00 86.00 271 THR A N 1
ATOM 2089 C CA . THR A 1 271 ? -29.665 -9.120 10.886 1.00 86.00 271 THR A CA 1
ATOM 2090 C C . THR A 1 271 ? -28.531 -8.126 11.165 1.00 86.00 271 THR A C 1
ATOM 2092 O O . THR A 1 271 ? -27.589 -8.012 10.377 1.00 86.00 271 THR A O 1
ATOM 2095 N N . LEU A 1 272 ? -28.560 -7.456 12.319 1.00 85.19 272 LEU A N 1
ATOM 2096 C CA . LEU A 1 272 ? -27.532 -6.495 12.723 1.00 85.19 272 LEU A CA 1
ATOM 2097 C C . LEU A 1 272 ? -26.198 -7.175 13.061 1.00 85.19 272 LEU A C 1
ATOM 2099 O O . LEU A 1 272 ? -25.135 -6.659 12.713 1.00 85.19 272 LEU A O 1
ATOM 2103 N N . LEU A 1 273 ? -26.233 -8.365 13.657 1.00 84.44 273 LEU A N 1
ATOM 2104 C CA . LEU A 1 273 ? -25.031 -9.153 13.921 1.00 84.44 273 LEU A CA 1
ATOM 2105 C C . LEU A 1 273 ? -24.363 -9.619 12.619 1.00 84.44 273 LEU A C 1
ATOM 2107 O O . LEU A 1 273 ? -23.153 -9.461 12.460 1.00 84.44 273 LEU A O 1
ATOM 2111 N N . VAL A 1 274 ? -25.141 -10.130 11.657 1.00 87.00 274 VAL A N 1
ATOM 2112 C CA . VAL A 1 274 ? -24.616 -10.580 10.356 1.00 87.00 274 VAL A CA 1
ATOM 2113 C C . VAL A 1 274 ? -24.006 -9.417 9.578 1.00 87.00 274 VAL A C 1
ATOM 2115 O O . VAL A 1 274 ? -22.884 -9.537 9.084 1.00 87.00 274 VAL A O 1
ATOM 2118 N N . THR A 1 275 ? -24.697 -8.275 9.499 1.00 87.06 275 THR A N 1
ATOM 2119 C CA . THR A 1 275 ? -24.144 -7.084 8.831 1.00 87.06 275 THR A CA 1
ATOM 2120 C C . THR A 1 275 ? -22.842 -6.625 9.497 1.00 87.06 275 THR A C 1
ATOM 2122 O O . THR A 1 275 ? -21.849 -6.416 8.799 1.00 87.06 275 THR A O 1
ATOM 2125 N N . SER A 1 276 ? -22.789 -6.571 10.833 1.00 84.75 276 SER A N 1
ATOM 2126 C CA . SER A 1 276 ? -21.582 -6.192 11.587 1.00 84.75 276 SER A CA 1
ATOM 2127 C C . SER A 1 276 ? -20.413 -7.152 11.345 1.00 84.75 276 SER A C 1
ATOM 2129 O O . SER A 1 276 ? -19.274 -6.714 11.178 1.00 84.75 276 SER A O 1
ATOM 2131 N N . PHE A 1 277 ? -20.684 -8.458 11.261 1.00 86.12 277 PHE A N 1
ATOM 2132 C CA . PHE A 1 277 ? -19.670 -9.464 10.947 1.00 86.12 277 PHE A CA 1
ATOM 2133 C C . PHE A 1 277 ? -19.095 -9.278 9.537 1.00 86.12 277 PHE A C 1
ATOM 2135 O O . PHE A 1 277 ? -17.878 -9.301 9.366 1.00 86.12 277 PHE A O 1
ATOM 2142 N N . VAL A 1 278 ? -19.941 -9.029 8.531 1.00 88.69 278 VAL A N 1
ATOM 2143 C CA . VAL A 1 278 ? -19.487 -8.760 7.154 1.00 88.69 278 VAL A CA 1
ATOM 2144 C C . VAL A 1 278 ? -18.598 -7.514 7.105 1.00 88.69 278 VAL A C 1
ATOM 2146 O O . VAL A 1 278 ? -17.512 -7.560 6.525 1.00 88.69 278 VAL A O 1
ATOM 2149 N N . PHE A 1 279 ? -19.006 -6.421 7.756 1.00 85.25 279 PHE A N 1
ATOM 2150 C CA . PHE A 1 279 ? -18.187 -5.208 7.833 1.00 85.25 279 PHE A CA 1
ATOM 2151 C C . PHE A 1 279 ? -16.847 -5.455 8.531 1.00 85.25 279 PHE A C 1
ATOM 2153 O O . PHE A 1 279 ? -15.817 -4.991 8.040 1.00 85.25 279 PHE A O 1
ATOM 2160 N N . LEU A 1 280 ? -16.828 -6.232 9.618 1.00 86.19 280 LEU A N 1
ATOM 2161 C CA . LEU A 1 280 ? -15.593 -6.603 10.310 1.00 86.19 280 LEU A CA 1
ATOM 2162 C C . LEU A 1 280 ? -14.638 -7.384 9.392 1.00 86.19 280 LEU A C 1
ATOM 2164 O O . LEU A 1 280 ? -13.447 -7.076 9.356 1.00 86.19 280 LEU A O 1
ATOM 2168 N N . GLN A 1 281 ? -15.151 -8.341 8.608 1.00 84.69 281 GLN A N 1
ATOM 2169 C CA . GLN A 1 281 ? -14.341 -9.090 7.638 1.00 84.69 281 GLN A CA 1
ATOM 2170 C C . GLN A 1 281 ? -13.777 -8.185 6.538 1.00 84.69 281 GLN A C 1
ATOM 2172 O O . GLN A 1 281 ? -12.606 -8.307 6.182 1.00 84.69 281 GLN A O 1
ATOM 2177 N N . CYS A 1 282 ? -14.568 -7.234 6.034 1.00 84.88 282 CYS A N 1
ATOM 2178 C CA . CYS A 1 282 ? -14.097 -6.243 5.065 1.00 84.88 282 CYS A CA 1
ATOM 2179 C C . CYS A 1 282 ? -12.979 -5.363 5.643 1.00 84.88 282 CYS A C 1
ATOM 2181 O O . CYS A 1 282 ? -11.948 -5.174 4.997 1.00 84.88 282 CYS A O 1
ATOM 2183 N N . ILE A 1 283 ? -13.157 -4.856 6.867 1.00 83.06 283 ILE A N 1
ATOM 2184 C CA . ILE A 1 283 ? -12.161 -4.033 7.564 1.00 83.06 283 ILE A CA 1
ATOM 2185 C C . ILE A 1 283 ? -10.860 -4.825 7.752 1.00 83.06 283 ILE A C 1
ATOM 2187 O O . ILE A 1 283 ? -9.781 -4.339 7.407 1.00 83.06 283 ILE A O 1
ATOM 2191 N N . LEU A 1 284 ? -10.955 -6.070 8.228 1.00 83.00 284 LEU A N 1
ATOM 2192 C CA . LEU A 1 284 ? -9.801 -6.946 8.411 1.00 83.00 284 LEU A CA 1
ATOM 2193 C C . LEU A 1 284 ? -9.093 -7.241 7.081 1.00 83.00 284 LEU A C 1
ATOM 2195 O O . LEU A 1 284 ? -7.867 -7.159 7.016 1.00 83.00 284 LEU A O 1
ATOM 2199 N N . ALA A 1 285 ? -9.840 -7.522 6.009 1.00 80.06 285 ALA A N 1
ATOM 2200 C CA . ALA A 1 285 ? -9.279 -7.762 4.681 1.00 80.06 285 ALA A CA 1
ATOM 2201 C C . ALA A 1 285 ? -8.496 -6.545 4.165 1.00 80.06 285 ALA A C 1
ATOM 2203 O O . ALA A 1 285 ? -7.356 -6.695 3.723 1.00 80.06 285 ALA A O 1
ATOM 2204 N N . VAL A 1 286 ? -9.053 -5.334 4.291 1.00 78.50 286 VAL A N 1
ATOM 2205 C CA . VAL A 1 286 ? -8.350 -4.091 3.932 1.00 78.50 286 VAL A CA 1
ATOM 2206 C C . VAL A 1 286 ? -7.061 -3.952 4.745 1.00 78.50 286 VAL A C 1
ATOM 2208 O O . VAL A 1 286 ? -5.998 -3.719 4.168 1.00 78.50 286 VAL A O 1
ATOM 2211 N N . PHE A 1 287 ? -7.097 -4.182 6.059 1.00 76.81 287 PHE A N 1
ATOM 2212 C CA . PHE A 1 287 ? -5.892 -4.100 6.889 1.00 76.81 287 PHE A CA 1
ATOM 2213 C C . PHE A 1 287 ? -4.828 -5.131 6.526 1.00 76.81 287 PHE A C 1
ATOM 2215 O O . PHE A 1 287 ? -3.654 -4.774 6.435 1.00 76.81 287 PHE A O 1
ATOM 2222 N N . VAL A 1 288 ? -5.216 -6.379 6.255 1.00 74.12 288 VAL A N 1
ATOM 2223 C CA . VAL A 1 288 ? -4.287 -7.416 5.789 1.00 74.12 288 VAL A CA 1
ATOM 2224 C C . VAL A 1 288 ? -3.649 -6.994 4.466 1.00 74.12 288 VAL A C 1
ATOM 2226 O O . VAL A 1 288 ? -2.432 -7.081 4.332 1.00 74.12 288 VAL A O 1
ATOM 2229 N N . THR A 1 289 ? -4.417 -6.451 3.516 1.00 65.69 289 THR A N 1
ATOM 2230 C CA . THR A 1 289 ? -3.853 -5.970 2.240 1.00 65.69 289 THR A CA 1
ATOM 2231 C C . THR A 1 289 ? -2.917 -4.765 2.393 1.00 65.69 289 THR A C 1
ATOM 2233 O O . THR A 1 289 ? -1.994 -4.616 1.596 1.00 65.69 289 THR A O 1
ATOM 2236 N N . LEU A 1 290 ? -3.116 -3.924 3.414 1.00 65.81 290 LEU A N 1
ATOM 2237 C CA . LEU A 1 290 ? -2.265 -2.762 3.699 1.00 65.81 290 LEU A CA 1
ATOM 2238 C C . LEU A 1 290 ? -0.985 -3.126 4.470 1.00 65.81 290 LEU A C 1
ATOM 2240 O O . LEU A 1 290 ? 0.061 -2.519 4.243 1.00 65.81 290 LEU A O 1
ATOM 2244 N N . GLN A 1 291 ? -1.069 -4.081 5.400 1.00 63.06 291 GLN A N 1
ATOM 2245 C CA . GLN A 1 291 ? 0.041 -4.509 6.261 1.00 63.06 291 GLN A CA 1
ATOM 2246 C C . GLN A 1 291 ? 0.942 -5.536 5.587 1.00 63.06 291 GLN A C 1
ATOM 2248 O O . GLN A 1 291 ? 2.151 -5.564 5.839 1.00 63.06 291 GLN A O 1
ATOM 2253 N N . VAL A 1 292 ? 0.366 -6.385 4.734 1.00 53.84 292 VAL A N 1
ATOM 2254 C CA . VAL A 1 292 ? 1.153 -7.283 3.911 1.00 53.84 292 VAL A CA 1
ATOM 2255 C C . VAL A 1 292 ? 1.827 -6.415 2.857 1.00 53.84 292 VAL A C 1
ATOM 2257 O O . VAL A 1 292 ? 1.147 -5.874 1.984 1.00 53.84 292 VAL A O 1
ATOM 2260 N N . PRO A 1 293 ? 3.162 -6.246 2.906 1.00 51.00 293 PRO A N 1
ATOM 2261 C CA . PRO A 1 293 ? 3.828 -5.562 1.821 1.00 51.00 293 PRO A CA 1
ATOM 2262 C C . PRO A 1 293 ? 3.465 -6.316 0.538 1.00 51.00 293 PRO A C 1
ATOM 2264 O O . PRO A 1 293 ? 3.311 -7.540 0.562 1.00 51.00 293 PRO A O 1
ATOM 2267 N N . VAL A 1 294 ? 3.407 -5.627 -0.603 1.00 49.56 294 VAL A N 1
ATOM 2268 C CA . VAL A 1 294 ? 3.226 -6.190 -1.971 1.00 49.56 294 VAL A CA 1
ATOM 2269 C C . VAL A 1 294 ? 4.307 -7.254 -2.341 1.00 49.56 294 VAL A C 1
ATOM 2271 O O . VAL A 1 294 ? 4.437 -7.712 -3.468 1.00 49.56 294 VAL A O 1
ATOM 2274 N N . TRP A 1 295 ? 5.080 -7.664 -1.342 1.00 45.19 295 TRP A N 1
ATOM 2275 C CA . TRP A 1 295 ? 6.277 -8.470 -1.248 1.00 45.19 295 TRP A CA 1
ATOM 2276 C C . TRP A 1 295 ? 6.109 -9.677 -0.319 1.00 45.19 295 TRP A C 1
ATOM 2278 O O . TRP A 1 295 ? 7.096 -10.233 0.163 1.00 45.19 295 TRP A O 1
ATOM 2288 N N . SER A 1 296 ? 4.878 -10.087 -0.017 1.00 40.91 296 SER A N 1
ATOM 2289 C CA . SER A 1 296 ? 4.664 -11.382 0.621 1.00 40.91 296 SER A CA 1
ATOM 2290 C C . SER A 1 296 ? 5.165 -12.500 -0.292 1.00 40.91 296 SER A C 1
ATOM 2292 O O . SER A 1 296 ? 4.823 -12.562 -1.472 1.00 40.91 296 SER A O 1
ATOM 2294 N N . LYS A 1 297 ? 5.960 -13.414 0.276 1.00 42.66 297 LYS A N 1
ATOM 2295 C CA . LYS A 1 297 ? 6.394 -14.654 -0.385 1.00 42.66 297 LYS A CA 1
ATOM 2296 C C . LYS A 1 297 ? 5.223 -15.609 -0.674 1.00 42.66 297 LYS A C 1
ATOM 2298 O O . LYS A 1 297 ? 5.423 -16.601 -1.368 1.00 42.66 297 LYS A O 1
ATOM 2303 N N . PHE A 1 298 ? 4.022 -15.327 -0.160 1.00 45.88 298 PHE A N 1
ATOM 2304 C CA . PHE A 1 298 ? 2.850 -16.183 -0.302 1.00 45.88 298 PHE A CA 1
ATOM 2305 C C . PHE A 1 298 ? 2.017 -15.795 -1.539 1.00 45.88 298 PHE A C 1
ATOM 2307 O O . PHE A 1 298 ? 1.438 -14.704 -1.570 1.00 45.88 298 PHE A O 1
ATOM 2314 N N . PRO A 1 299 ? 1.909 -16.678 -2.552 1.00 53.22 299 PRO A N 1
ATOM 2315 C CA . PRO A 1 299 ? 1.225 -16.382 -3.814 1.00 53.22 299 PRO A CA 1
ATOM 2316 C C . PRO A 1 299 ? -0.266 -16.053 -3.638 1.00 53.22 299 PRO A C 1
ATOM 2318 O O . PRO A 1 299 ? -0.777 -15.194 -4.349 1.00 53.22 299 PRO A O 1
ATOM 2321 N N . PHE A 1 300 ? -0.925 -16.637 -2.634 1.00 49.91 300 PHE A N 1
ATOM 2322 C CA . PHE A 1 300 ? -2.343 -16.408 -2.335 1.00 49.91 300 PHE A CA 1
ATOM 2323 C C . PHE A 1 300 ? -2.673 -14.937 -2.022 1.00 49.91 300 PHE A C 1
ATOM 2325 O O . PHE A 1 300 ? -3.653 -14.391 -2.522 1.00 49.91 300 PHE A O 1
ATOM 2332 N N . VAL A 1 301 ? -1.819 -14.250 -1.254 1.00 50.62 301 VAL A N 1
ATOM 2333 C CA . VAL A 1 301 ? -2.050 -12.841 -0.884 1.00 50.62 301 VAL A CA 1
ATOM 2334 C C . VAL A 1 301 ? -1.818 -11.905 -2.074 1.00 50.62 301 VAL A C 1
ATOM 2336 O O . VAL A 1 301 ? -2.507 -10.897 -2.227 1.00 50.62 301 VAL A O 1
ATOM 2339 N N . ARG A 1 302 ? -0.887 -12.265 -2.968 1.00 56.09 302 ARG A N 1
ATOM 2340 C CA . ARG A 1 302 ? -0.653 -11.537 -4.222 1.00 56.09 302 ARG A CA 1
ATOM 2341 C C . ARG A 1 302 ? -1.864 -11.624 -5.150 1.00 56.09 302 ARG A C 1
ATOM 2343 O O . ARG A 1 302 ? -2.227 -10.613 -5.745 1.00 56.09 302 ARG A O 1
ATOM 2350 N N . ASP A 1 303 ? -2.488 -12.794 -5.243 1.00 54.06 303 ASP A N 1
ATOM 2351 C CA . ASP A 1 303 ? -3.657 -13.000 -6.097 1.00 54.06 303 ASP A CA 1
ATOM 2352 C C . ASP A 1 303 ? -4.887 -12.253 -5.562 1.00 54.06 303 ASP A C 1
ATOM 2354 O O . ASP A 1 303 ? -5.587 -11.623 -6.349 1.00 54.06 303 ASP A O 1
ATOM 2358 N N . ILE A 1 304 ? -5.093 -12.193 -4.240 1.00 55.84 304 ILE A N 1
ATOM 2359 C CA . ILE A 1 304 ? -6.165 -11.384 -3.627 1.00 55.84 304 ILE A CA 1
ATOM 2360 C C . ILE A 1 304 ? -5.958 -9.883 -3.886 1.00 55.84 304 ILE A C 1
ATOM 2362 O O . ILE A 1 304 ? -6.884 -9.203 -4.333 1.00 55.84 304 ILE A O 1
ATOM 2366 N N . CYS A 1 305 ? -4.740 -9.364 -3.687 1.00 51.94 305 CYS A N 1
ATOM 2367 C CA . CYS A 1 305 ? -4.416 -7.968 -4.009 1.00 51.94 305 CYS A CA 1
ATOM 2368 C C . CYS A 1 305 ? -4.584 -7.658 -5.508 1.00 51.94 305 CYS A C 1
ATOM 2370 O O . CYS A 1 305 ? -5.027 -6.565 -5.868 1.00 51.94 305 CYS A O 1
ATOM 2372 N N . TYR A 1 306 ? -4.256 -8.605 -6.393 1.00 55.00 306 TYR A N 1
ATOM 2373 C CA . TYR A 1 306 ? -4.446 -8.451 -7.837 1.00 55.00 306 TYR A CA 1
ATOM 2374 C C . TYR A 1 306 ? -5.930 -8.470 -8.223 1.00 55.00 306 TYR A C 1
ATOM 2376 O O . TYR A 1 306 ? -6.361 -7.641 -9.025 1.00 55.00 306 TYR A O 1
ATOM 2384 N N . TYR A 1 307 ? -6.725 -9.359 -7.621 1.00 54.47 307 TYR A N 1
ATOM 2385 C CA . TYR A 1 307 ? -8.164 -9.447 -7.860 1.00 54.47 307 TYR A CA 1
ATOM 2386 C C . TYR A 1 307 ? -8.892 -8.180 -7.413 1.00 54.47 307 TYR A C 1
ATOM 2388 O O . TYR A 1 307 ? -9.590 -7.595 -8.239 1.00 54.47 307 TYR A O 1
ATOM 2396 N N . LEU A 1 308 ? -8.643 -7.702 -6.187 1.00 49.88 308 LEU A N 1
ATOM 2397 C CA . LEU A 1 308 ? -9.226 -6.463 -5.648 1.00 49.88 308 LEU A CA 1
ATOM 2398 C C . LEU A 1 308 ? -8.848 -5.223 -6.480 1.00 49.88 308 LEU A C 1
ATOM 2400 O O . LEU A 1 308 ? -9.684 -4.355 -6.730 1.00 49.88 308 LEU A O 1
ATOM 2404 N N . SER A 1 309 ? -7.607 -5.168 -6.972 1.00 50.34 309 SER A N 1
ATOM 2405 C CA . SER A 1 309 ? -7.129 -4.128 -7.895 1.00 50.34 309 SER A CA 1
ATOM 2406 C C . SER A 1 309 ? -7.795 -4.206 -9.279 1.00 50.34 309 SER A C 1
ATOM 2408 O O . SER A 1 309 ? -8.084 -3.178 -9.893 1.00 50.34 309 SER A O 1
ATOM 2410 N N . SER A 1 310 ? -8.075 -5.415 -9.781 1.00 43.84 310 SER A N 1
ATOM 2411 C CA . SER A 1 310 ? -8.706 -5.612 -11.093 1.00 43.84 310 SER A CA 1
ATOM 2412 C C . SER A 1 310 ? -10.218 -5.361 -11.083 1.00 43.84 310 SER A C 1
ATOM 2414 O O . SER A 1 310 ? -10.753 -4.847 -12.064 1.00 43.84 310 SER A O 1
ATOM 2416 N N . SER A 1 311 ? -10.902 -5.650 -9.971 1.00 44.12 311 SER A N 1
ATOM 2417 C CA . SER A 1 311 ? -12.351 -5.464 -9.835 1.00 44.12 311 SER A CA 1
ATOM 2418 C C . SER A 1 311 ? -12.765 -3.993 -9.734 1.00 44.12 311 SER A C 1
ATOM 2420 O O . SER A 1 311 ? -13.870 -3.650 -10.143 1.00 44.12 311 SER A O 1
ATOM 2422 N N . GLY A 1 312 ? -11.880 -3.103 -9.265 1.00 39.47 312 GLY A N 1
ATOM 2423 C CA . GLY A 1 312 ? -12.144 -1.658 -9.199 1.00 39.47 312 GLY A CA 1
ATOM 2424 C C . GLY A 1 312 ? -11.957 -0.898 -10.522 1.00 39.47 312 GLY A C 1
ATOM 2425 O O . GLY A 1 312 ? -12.407 0.236 -10.642 1.00 39.47 312 GLY A O 1
ATOM 2426 N N . MET A 1 313 ? -11.310 -1.501 -11.527 1.00 42.38 313 MET A N 1
ATOM 2427 C CA . MET A 1 313 ? -10.967 -0.845 -12.804 1.00 42.38 313 MET A CA 1
ATOM 2428 C C . MET A 1 313 ? -11.842 -1.294 -13.991 1.00 42.38 313 MET A C 1
ATOM 2430 O O . MET A 1 313 ? -11.602 -0.870 -15.118 1.00 42.38 313 MET A O 1
ATOM 2434 N N . GLY A 1 314 ? -12.847 -2.146 -13.757 1.00 34.88 314 GLY A N 1
ATOM 2435 C CA . GLY A 1 314 ? -13.707 -2.708 -14.807 1.00 34.88 314 GLY A CA 1
ATOM 2436 C C . GLY A 1 314 ? -14.929 -1.871 -15.206 1.00 34.88 314 GLY A C 1
ATOM 2437 O O . GLY A 1 314 ? -15.574 -2.222 -16.188 1.00 34.88 314 GLY A O 1
ATOM 2438 N N . TYR A 1 315 ? -15.252 -0.795 -14.478 1.00 36.81 315 TYR A N 1
ATOM 2439 C CA . TYR A 1 315 ? -16.525 -0.069 -14.643 1.00 36.81 315 TYR A CA 1
ATOM 2440 C C . TYR A 1 315 ? -16.442 1.284 -15.355 1.00 36.81 315 TYR A C 1
ATOM 2442 O O . TYR A 1 315 ? -17.474 1.901 -15.587 1.00 36.81 315 TYR A O 1
ATOM 2450 N N . TRP A 1 316 ? -15.254 1.720 -15.769 1.00 33.81 316 TRP A N 1
ATOM 2451 C CA . TRP A 1 316 ? -15.103 2.913 -16.603 1.00 33.81 316 TRP A CA 1
ATOM 2452 C C . TRP A 1 316 ? -14.164 2.575 -17.761 1.00 33.81 316 TRP A C 1
ATOM 2454 O O . TRP A 1 316 ? -12.951 2.781 -17.689 1.00 33.81 316 TRP A O 1
ATOM 2464 N N . ALA A 1 317 ? -14.748 1.920 -18.766 1.00 35.03 317 ALA A N 1
ATOM 2465 C CA . ALA A 1 317 ? -14.184 1.770 -20.103 1.00 35.03 317 ALA A CA 1
ATOM 2466 C C . ALA A 1 317 ? -14.514 3.006 -20.943 1.00 35.03 317 ALA A C 1
ATOM 2468 O O . ALA A 1 317 ? -15.631 3.540 -20.761 1.00 35.03 317 ALA A O 1
#

Foldseek 3Di:
DVVVLVVVVVVCVVDVCQCPPADPQRDGPLLVCLLVLVQVNNLSLCVVPSSVVQQCPATPQQDGSLLSNLLNLNLSNNLSSLPDPSHQQQRATNVQWGSLRSLVVPQALPQDPSSVSNNLSCVVSVRDTGPDDDDPDPDPVVVVSVVVNLVVLVVVLVVLLVLLVVLLVVLVVCVQVQQQDFDCDDPRGGHRPCPVDPLSVLLNVLSVLLNVLSVVLNVLSVVLNVDDPVSSVVSPLSSLVSNLSSVLSNLSSVLSSVCSNCVVPVVVNVVSNVVSVVVSVVSVLVSCLVNPPCPPPDVVSVVVNVVVVVVVPPPPD

Secondary structure (DSSP, 8-state):
-HHHHHHHHHHHHH-S-TTS---TT---HHHHHHHTT-HHHHHHHHHSHHHHTTTT---TTS--HHHHHHHTT-HHHHHHHHTSTT--TT---TTS--HHHHHHHT--SS--HHHHHHHHHHHHTTPPPP-PPPPS--HHHHHHHHHHHHHHHHHHHHHHHHHHHHHHHHHHHHHHS-TT-B--SSTTTTSBTTTTSHHHHHHHHHHHHHHHHHHHHHHHHHHHTTS-HHHHHHHHHHHHHHHHHHHHHHHHHHHHHHHHHHTT-HHHHHHHHHHHHHHHHHHHHHHHHHHS-TT-S-HHHHHHHHHHHHHTSSS--